Protein AF-A0A820W2A6-F1 (afdb_monomer_lite)

Radius of gyration: 27.35 Å; chains: 1; bounding box: 62×61×74 Å

Foldseek 3Di:
DDDDDDDDDPVVVVVVVLVVLLVVVCVDPLVVVVVVCVVVVPDDPPVVSVVVPDDDPPVCVVVVPDPDDPVRVSCSRNPDDDDPCDPPPDDDDDDPPPPDDDDPDPCPDDPLVVLVVQVVVVAADEAEDADDLVPDDPVSSVVVLVSCQVSLQRYQAYEYENVLDFDKDFRAHPVDRVHTRYIHTYFHACDCPPPRFRKGKDFDFQDDDDPTSRHTFKMWMKGFPPVVCVVVVHGDIDTPDIPCGVLVDRGDPSVRVVVD

Secondary st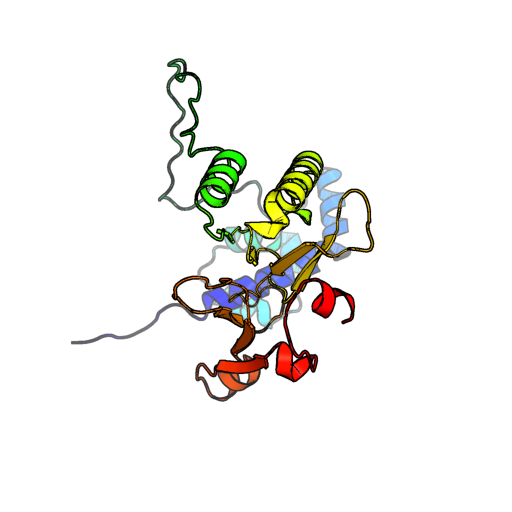ructure (DSSP, 8-state):
-------SSHHHHHHHHHHHHHHHHHHSHHHHHHHHHHHTT----TTHHHHTT---HHHHHHHHHS---HHHHHHHHHT-S------TT----PPPSSPPPP-----PPPHHHHHHHHHHTT--EEEE-SS-GGGS-HHHHHHHHHHHHHTTTTEEEEEE-SS-S-EEEEEE-SS-TTSEEEEEEE---SS-TTT---EEEEEEE--SSTT----EEEEEEEEE-HHHHHHHTS--EEEEEEHHHHHT-S---HHHHHT-

pLDDT: mean 74.43, std 23.19, range [25.22, 98.25]

Sequence (260 aa):
MVDSLISDDNDQHLAATLVAYRHRFQQSKTYKALQWSQKSQIEPPVCELCDMAVPLNVVIEVLTKSRLTNKQLCAITFGCEKQSDFPVFSWNVTFPDKPKPPPRPPQPPALIHWLQYAEDHNEKVHIIGHHPPQDCLVAFSWNFHKIINRYENTIAGQFYGHRHNDEFAVVYDEVDPKRPVSMMYIGPSLTTESFLNPGYRVFSIDGDYSGSSYWVLDHRTVIMNLTASNIYNQTIFVDEYSARGAYQMENLFPADWNDV

Structure (mmCIF, N/CA/C/O backbone):
data_AF-A0A820W2A6-F1
#
_entry.id   AF-A0A820W2A6-F1
#
loop_
_atom_site.group_PDB
_atom_site.id
_atom_site.type_symbol
_atom_site.label_atom_id
_atom_site.label_alt_id
_atom_site.label_comp_id
_atom_site.label_asym_id
_atom_site.label_entity_id
_atom_site.label_seq_id
_atom_site.pdbx_PDB_ins_code
_atom_site.Cartn_x
_atom_site.Cartn_y
_atom_site.Cartn_z
_atom_site.occupancy
_atom_site.B_iso_or_equiv
_atom_site.auth_seq_id
_atom_site.auth_comp_id
_atom_site.auth_asym_id
_atom_site.auth_atom_id
_atom_site.pdbx_PDB_model_num
ATOM 1 N N . MET A 1 1 ? -2.381 3.899 -49.832 1.00 31.47 1 MET A N 1
ATOM 2 C CA . MET A 1 1 ? -0.930 3.757 -50.074 1.00 31.47 1 MET A CA 1
ATOM 3 C C . MET A 1 1 ? -0.262 4.678 -49.071 1.00 31.47 1 MET A C 1
ATOM 5 O O . MET A 1 1 ? -0.259 5.874 -49.302 1.00 31.47 1 MET A O 1
ATOM 9 N N . VAL A 1 2 ? -0.192 4.247 -47.809 1.00 25.22 2 VAL A N 1
ATOM 10 C CA . VAL A 1 2 ? 0.931 3.494 -47.208 1.00 25.22 2 VAL A CA 1
ATOM 11 C C . VAL A 1 2 ? 2.214 4.321 -47.264 1.00 25.22 2 VAL A C 1
ATOM 13 O O . VAL A 1 2 ? 2.797 4.460 -48.333 1.00 25.22 2 VAL A O 1
ATOM 16 N N . ASP A 1 3 ? 2.524 4.900 -46.100 1.00 33.66 3 ASP A N 1
ATOM 17 C CA . ASP A 1 3 ? 3.817 4.976 -45.410 1.00 33.66 3 ASP A CA 1
ATOM 18 C C . ASP A 1 3 ? 5.104 5.035 -46.230 1.00 33.66 3 ASP A C 1
ATOM 20 O O . ASP A 1 3 ? 5.360 4.150 -47.040 1.00 33.66 3 ASP A O 1
ATOM 24 N N . SER A 1 4 ? 6.002 5.954 -45.844 1.00 31.69 4 SER A N 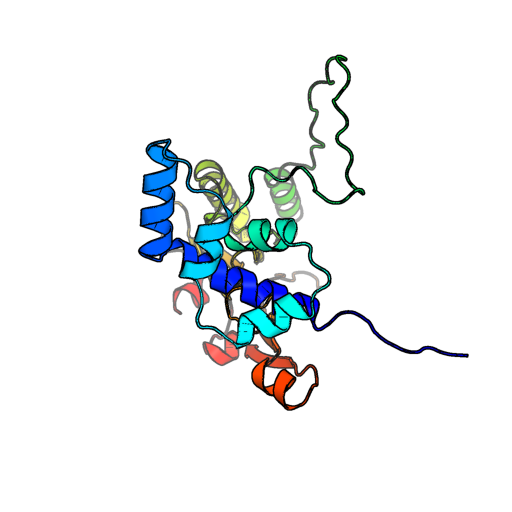1
ATOM 25 C CA . SER A 1 4 ? 7.375 5.562 -45.487 1.00 31.69 4 SER A CA 1
ATOM 26 C C . SER A 1 4 ? 8.214 6.728 -44.927 1.00 31.69 4 SER A C 1
ATOM 28 O O . SER A 1 4 ? 8.523 7.661 -45.665 1.00 31.69 4 SER A O 1
ATOM 30 N N . LEU A 1 5 ? 8.670 6.542 -43.674 1.00 32.41 5 LEU A N 1
ATOM 31 C CA . LEU A 1 5 ? 10.028 6.811 -43.152 1.00 32.41 5 LEU A CA 1
ATOM 32 C C . LEU A 1 5 ? 10.372 8.303 -42.926 1.00 32.41 5 LEU A C 1
ATOM 34 O O . LEU A 1 5 ? 10.503 9.063 -43.875 1.00 32.41 5 LEU A O 1
ATOM 38 N N . ILE A 1 6 ? 10.606 8.815 -41.711 1.00 32.69 6 ILE A N 1
ATOM 39 C CA . ILE A 1 6 ? 11.403 8.307 -40.577 1.00 32.69 6 ILE A CA 1
ATOM 40 C C . ILE A 1 6 ? 10.862 8.983 -39.293 1.00 32.69 6 ILE A C 1
ATOM 42 O O . ILE A 1 6 ? 10.776 10.209 -39.272 1.00 32.69 6 ILE A O 1
ATOM 46 N N . SER A 1 7 ? 10.520 8.231 -38.237 1.00 39.47 7 SER A N 1
ATOM 47 C CA . SER A 1 7 ? 10.116 8.778 -36.926 1.00 39.47 7 SER A CA 1
ATOM 48 C C . SER A 1 7 ? 10.978 8.227 -35.779 1.00 39.47 7 SER A C 1
ATOM 50 O O . SER A 1 7 ? 11.058 7.014 -35.608 1.00 39.47 7 SER A O 1
ATOM 52 N N . ASP A 1 8 ? 11.576 9.145 -35.013 1.00 51.31 8 ASP A N 1
ATOM 53 C CA . ASP A 1 8 ? 11.577 9.204 -33.537 1.00 51.31 8 ASP A CA 1
ATOM 54 C C . ASP A 1 8 ? 12.170 8.081 -32.659 1.00 51.31 8 ASP A C 1
ATOM 56 O O . ASP A 1 8 ? 11.562 7.712 -31.663 1.00 51.31 8 ASP A O 1
ATOM 60 N N . ASP A 1 9 ? 13.412 7.635 -32.899 1.00 43.59 9 ASP A N 1
ATOM 61 C CA . ASP A 1 9 ? 14.158 6.848 -31.877 1.00 43.59 9 ASP A CA 1
ATOM 62 C C . ASP A 1 9 ? 15.604 7.323 -31.611 1.00 43.59 9 ASP A C 1
ATOM 64 O O . ASP A 1 9 ? 16.161 7.133 -30.529 1.00 43.59 9 ASP A O 1
ATOM 68 N N . ASN A 1 10 ? 16.227 8.036 -32.556 1.00 42.56 10 ASN A N 1
ATOM 69 C CA . ASN A 1 10 ? 17.597 8.541 -32.378 1.00 42.56 10 ASN A CA 1
ATOM 70 C C . ASN A 1 10 ? 17.694 9.746 -31.422 1.00 42.56 10 ASN A C 1
ATOM 72 O O . ASN A 1 10 ? 18.749 9.971 -30.825 1.00 42.56 10 ASN A O 1
ATOM 76 N N . ASP A 1 11 ? 16.612 10.505 -31.242 1.00 43.78 11 ASP A N 1
ATOM 77 C CA . ASP A 1 11 ? 16.640 11.765 -30.490 1.00 43.78 11 ASP A CA 1
ATOM 78 C C . ASP A 1 11 ? 16.592 11.561 -28.963 1.00 43.78 11 ASP A C 1
ATOM 80 O O . ASP A 1 11 ? 17.200 12.331 -28.212 1.00 43.78 11 ASP A O 1
ATOM 84 N N . GLN A 1 12 ? 15.960 10.484 -28.479 1.00 42.00 12 GLN A N 1
ATOM 85 C CA . GLN A 1 12 ? 15.876 10.190 -27.040 1.00 42.00 12 GLN A CA 1
ATOM 86 C C . GLN A 1 12 ? 17.203 9.667 -26.465 1.00 42.00 12 GLN A C 1
ATOM 88 O O . GLN A 1 12 ? 17.612 10.068 -25.371 1.00 42.00 12 GLN A O 1
ATOM 93 N N . HIS A 1 13 ? 17.930 8.836 -27.219 1.00 41.72 13 HIS A N 1
ATOM 94 C CA . HIS A 1 13 ? 19.243 8.332 -26.802 1.00 41.72 13 HIS A CA 1
ATOM 95 C C . HIS A 1 13 ? 20.319 9.437 -26.811 1.00 41.72 13 HIS A C 1
ATOM 97 O O . HIS A 1 13 ? 21.201 9.483 -25.943 1.00 41.72 13 HIS A O 1
ATOM 103 N N . LEU A 1 14 ? 20.194 10.395 -27.739 1.00 42.97 14 LEU A N 1
ATOM 104 C CA . LEU A 1 14 ? 20.992 11.622 -27.767 1.00 42.97 14 LEU A CA 1
ATOM 105 C C . LEU A 1 14 ? 20.780 12.471 -26.508 1.00 42.97 14 LEU A C 1
ATOM 107 O O . LEU A 1 14 ? 21.751 12.909 -25.887 1.00 42.97 14 LEU A O 1
ATOM 111 N N . ALA A 1 15 ? 19.522 12.687 -26.116 1.00 42.50 15 ALA A N 1
ATOM 112 C CA . ALA A 1 15 ? 19.176 13.512 -24.963 1.00 42.50 15 ALA A CA 1
ATOM 113 C C . ALA A 1 15 ? 19.744 12.934 -23.656 1.00 42.50 15 ALA A C 1
ATOM 115 O O . ALA A 1 15 ? 20.361 13.660 -22.874 1.00 42.50 15 ALA A O 1
ATOM 116 N N . ALA A 1 16 ? 19.629 11.619 -23.453 1.00 46.59 16 ALA A N 1
ATOM 117 C CA . ALA A 1 16 ? 20.180 10.940 -22.279 1.00 46.59 16 ALA A CA 1
ATOM 118 C C . ALA A 1 16 ? 21.720 11.030 -22.214 1.00 46.59 16 ALA A C 1
ATOM 120 O O . ALA A 1 16 ? 22.300 11.295 -21.156 1.00 46.59 16 ALA A O 1
ATOM 121 N N . THR A 1 17 ? 22.391 10.892 -23.362 1.00 46.03 17 THR A N 1
ATOM 122 C CA . THR A 1 17 ? 23.857 10.989 -23.466 1.00 46.03 17 THR A CA 1
ATOM 123 C C . THR A 1 17 ? 24.354 12.414 -23.182 1.00 46.03 17 THR A C 1
ATOM 125 O O . THR A 1 17 ? 25.347 12.601 -22.472 1.00 46.03 17 THR A O 1
ATOM 128 N N . LEU A 1 18 ? 23.631 13.433 -23.658 1.00 46.59 18 LEU A N 1
ATOM 129 C CA . LEU A 1 18 ? 23.928 14.846 -23.401 1.00 46.59 18 LEU A CA 1
ATOM 130 C C . LEU A 1 18 ? 23.733 15.227 -21.926 1.00 46.59 18 LEU A C 1
ATOM 132 O O . LEU A 1 18 ? 24.554 15.954 -21.364 1.00 46.59 18 LEU A O 1
ATOM 136 N N . VAL A 1 19 ? 22.699 14.695 -21.267 1.00 49.78 19 VAL A N 1
ATOM 137 C CA . VAL A 1 19 ? 22.446 14.915 -19.831 1.00 49.78 19 VAL A CA 1
ATOM 138 C C . VAL A 1 19 ? 23.551 14.291 -18.972 1.00 49.78 19 VAL A C 1
ATOM 140 O O . VAL A 1 19 ? 24.088 14.948 -18.074 1.00 49.78 19 VAL A O 1
ATOM 143 N N . ALA A 1 20 ? 23.968 13.063 -19.286 1.00 48.38 20 ALA A N 1
ATOM 144 C CA . ALA A 1 20 ? 25.054 12.386 -18.578 1.00 48.38 20 ALA A CA 1
ATOM 145 C C . ALA A 1 20 ? 26.423 13.068 -18.786 1.00 48.38 20 ALA A C 1
ATOM 147 O O . ALA A 1 20 ? 27.258 13.091 -17.873 1.00 48.38 20 ALA A O 1
ATOM 148 N N . TYR A 1 21 ? 26.666 13.641 -19.970 1.00 52.19 21 TYR A N 1
ATOM 149 C CA . TYR A 1 21 ? 27.865 14.435 -20.249 1.00 52.19 21 TYR A CA 1
ATOM 150 C C . TYR A 1 21 ? 27.853 15.767 -19.491 1.00 52.19 21 TYR A C 1
ATOM 152 O O . TYR A 1 21 ? 28.841 16.098 -18.835 1.00 52.19 21 TYR A O 1
ATOM 160 N N . ARG A 1 22 ? 26.724 16.491 -19.490 1.00 54.09 22 ARG A N 1
ATOM 161 C CA . ARG A 1 22 ? 26.545 17.746 -18.741 1.00 54.09 22 ARG A CA 1
ATOM 162 C C . ARG A 1 22 ? 26.878 17.569 -17.263 1.00 54.09 22 ARG A C 1
ATOM 164 O O . ARG A 1 22 ? 27.629 18.367 -16.705 1.00 54.09 22 ARG A O 1
ATOM 171 N N . HIS A 1 23 ? 26.377 16.499 -16.651 1.00 51.66 23 HIS A N 1
ATOM 172 C CA . HIS A 1 23 ? 26.628 16.217 -15.242 1.00 51.66 23 HIS A CA 1
ATOM 173 C C . HIS A 1 23 ? 28.121 15.970 -14.957 1.00 51.66 23 HIS A C 1
ATOM 175 O O . HIS A 1 23 ? 28.676 16.513 -14.002 1.00 51.66 23 HIS A O 1
ATOM 181 N N . ARG A 1 24 ? 28.819 15.219 -15.822 1.00 53.31 24 ARG A N 1
ATOM 182 C CA . ARG A 1 24 ? 30.273 15.001 -15.698 1.00 53.31 24 ARG A CA 1
ATOM 183 C C . ARG A 1 24 ? 31.091 16.264 -15.967 1.00 53.31 24 ARG A C 1
ATOM 185 O O . ARG A 1 24 ? 32.068 16.519 -15.263 1.00 53.31 24 ARG A O 1
ATOM 192 N N . PHE A 1 25 ? 30.688 17.079 -16.938 1.00 53.44 25 PHE A N 1
ATOM 193 C CA . PHE A 1 25 ? 31.360 18.334 -17.258 1.00 53.44 25 PHE A CA 1
ATOM 194 C C . PHE A 1 25 ? 31.260 19.335 -16.103 1.00 53.44 25 PHE A C 1
ATOM 196 O O . PHE A 1 25 ? 32.281 19.895 -15.705 1.00 53.44 25 PHE A O 1
ATOM 203 N N . GLN A 1 26 ? 30.085 19.467 -15.478 1.00 57.56 26 GLN A N 1
ATOM 204 C CA . GLN A 1 26 ? 29.860 20.321 -14.303 1.00 57.56 26 GLN A CA 1
ATOM 205 C C . GLN A 1 26 ? 30.716 19.942 -13.082 1.00 57.56 26 GLN A C 1
ATOM 207 O O . GLN A 1 26 ? 30.988 20.773 -12.216 1.00 57.56 26 GLN A O 1
ATOM 212 N N . GLN A 1 27 ? 31.182 18.695 -13.015 1.00 58.31 27 GLN A N 1
ATOM 213 C CA . GLN A 1 27 ? 32.065 18.220 -11.949 1.00 58.31 27 GLN A CA 1
ATOM 214 C C . GLN A 1 27 ? 33.561 18.363 -12.285 1.00 58.31 27 GLN A C 1
ATOM 216 O O . GLN A 1 27 ? 34.410 18.192 -11.404 1.00 58.31 27 GLN A O 1
ATOM 221 N N . SER A 1 28 ? 33.905 18.711 -13.528 1.00 52.88 28 SER A N 1
ATOM 222 C CA . SER A 1 28 ? 35.290 18.829 -13.989 1.00 52.88 28 SER A CA 1
ATOM 223 C C . SER A 1 28 ? 36.013 20.051 -13.405 1.00 52.88 28 SER A C 1
ATOM 225 O O . SER A 1 28 ? 35.415 21.079 -13.071 1.00 52.88 28 SER A O 1
ATOM 227 N N . LYS A 1 29 ? 37.347 19.967 -13.322 1.00 47.25 29 LYS A N 1
ATOM 228 C CA . LYS A 1 29 ? 38.201 21.108 -12.941 1.00 47.25 29 LYS A CA 1
ATOM 229 C C . LYS A 1 29 ? 38.062 22.275 -13.930 1.00 47.25 29 LYS A C 1
ATOM 231 O O . LYS A 1 29 ? 38.131 23.427 -13.515 1.00 47.25 29 LYS A O 1
ATOM 236 N N . THR A 1 30 ? 37.786 21.971 -15.197 1.00 50.25 30 THR A N 1
ATOM 237 C CA . THR A 1 30 ? 37.562 22.940 -16.277 1.00 50.25 30 THR A CA 1
ATOM 238 C C . THR A 1 30 ? 36.302 23.772 -16.040 1.00 50.25 30 THR A C 1
ATOM 240 O O . THR A 1 30 ? 36.356 24.994 -16.129 1.00 50.25 30 THR A O 1
ATOM 243 N N . TYR A 1 31 ? 35.192 23.150 -15.629 1.00 58.81 31 TYR A N 1
ATOM 244 C CA . TYR A 1 31 ? 33.955 23.872 -15.302 1.00 58.81 31 TYR A CA 1
ATOM 245 C C . TYR A 1 31 ? 34.101 24.768 -14.064 1.00 58.81 31 TYR A C 1
ATOM 247 O O . TYR A 1 31 ? 33.590 25.887 -14.028 1.00 58.81 31 TYR A O 1
ATOM 255 N N . LYS A 1 32 ? 34.869 24.321 -13.064 1.00 57.34 32 LYS A N 1
ATOM 256 C CA . LYS A 1 32 ? 35.172 25.126 -11.869 1.00 57.34 32 LYS A CA 1
ATOM 257 C C . LYS A 1 32 ? 36.058 26.338 -12.188 1.00 57.34 32 LYS A C 1
ATOM 259 O O . LYS A 1 32 ? 35.828 27.409 -11.633 1.00 57.34 32 LYS A O 1
ATOM 264 N N . ALA A 1 33 ? 37.021 26.198 -13.102 1.00 50.41 33 ALA A N 1
ATOM 265 C CA . ALA A 1 33 ? 37.836 27.315 -13.592 1.00 50.41 33 ALA A CA 1
ATOM 266 C C . ALA A 1 33 ? 37.004 28.331 -14.407 1.00 50.41 33 ALA A C 1
ATOM 268 O O . ALA A 1 33 ? 37.181 29.539 -14.264 1.00 50.41 33 ALA A O 1
ATOM 269 N N . LEU A 1 34 ? 36.035 27.842 -15.186 1.00 53.03 34 LEU A N 1
ATOM 270 C CA . LEU A 1 34 ? 35.064 28.641 -15.941 1.00 53.03 34 LEU A CA 1
ATOM 271 C C . LEU A 1 34 ? 34.134 29.469 -15.038 1.00 53.03 34 LEU A C 1
ATOM 273 O O . LEU A 1 34 ? 33.985 30.672 -15.249 1.00 53.03 34 LEU A O 1
ATOM 277 N N . GLN A 1 35 ? 33.565 28.856 -13.993 1.00 58.06 35 GLN A N 1
ATOM 278 C CA . GLN A 1 35 ? 32.759 29.585 -13.005 1.00 58.06 35 GLN A CA 1
ATOM 279 C C . GLN A 1 35 ? 33.575 30.644 -12.256 1.00 58.06 35 GLN A C 1
ATOM 281 O O . GLN A 1 35 ? 33.050 31.710 -11.937 1.00 58.06 35 GLN A O 1
ATOM 286 N N . TRP A 1 36 ? 34.853 30.370 -11.981 1.00 51.56 36 TRP A N 1
ATOM 287 C CA . TRP A 1 36 ? 35.751 31.340 -11.358 1.00 51.56 36 TRP A CA 1
ATOM 288 C C . TRP A 1 36 ? 36.004 32.551 -12.276 1.00 51.56 36 TRP A C 1
ATOM 290 O O . TRP A 1 36 ? 35.844 33.682 -11.824 1.00 51.56 36 TRP A O 1
ATOM 300 N N . SER A 1 37 ? 36.268 32.336 -13.572 1.00 46.34 37 SER A N 1
ATOM 301 C CA . SER A 1 37 ? 36.466 33.416 -14.559 1.00 46.34 37 SER A CA 1
ATOM 302 C C . SER A 1 37 ? 35.226 34.303 -14.738 1.00 46.34 37 SER A C 1
ATOM 304 O O . SER A 1 37 ? 35.345 35.528 -14.731 1.00 46.34 37 SER A O 1
ATOM 306 N N . GLN A 1 38 ? 34.027 33.708 -14.826 1.00 52.41 38 GLN A N 1
ATOM 307 C CA . GLN A 1 38 ? 32.760 34.453 -14.913 1.00 52.41 38 GLN A CA 1
ATOM 308 C C . GLN A 1 38 ? 32.502 35.316 -13.672 1.00 52.41 38 GLN A C 1
ATOM 310 O O . GLN A 1 38 ? 32.020 36.442 -13.777 1.00 52.41 38 GLN A O 1
ATOM 315 N N . LYS A 1 39 ? 32.846 34.809 -12.482 1.00 53.50 39 LYS A N 1
ATOM 316 C CA . LYS A 1 39 ? 32.655 35.529 -11.216 1.00 53.50 39 LYS A CA 1
ATOM 317 C C . LYS A 1 39 ? 33.639 36.692 -11.042 1.00 53.50 39 LYS A C 1
ATOM 319 O O . LYS A 1 39 ? 33.344 37.625 -10.300 1.00 53.50 39 LYS A O 1
ATOM 324 N N . SER A 1 40 ? 34.767 36.653 -11.750 1.00 46.22 40 SER A N 1
ATOM 325 C CA . SER A 1 40 ? 35.784 37.708 -11.787 1.00 46.22 40 SER A CA 1
ATOM 326 C C . SER A 1 40 ? 35.551 38.770 -12.874 1.00 46.22 40 SER A C 1
ATOM 328 O O . SER A 1 40 ? 36.398 39.644 -13.024 1.00 46.22 40 SER A O 1
ATOM 330 N N . GLN A 1 41 ? 34.428 38.723 -13.612 1.00 48.84 41 GLN A N 1
ATOM 331 C CA . GLN A 1 41 ? 34.078 39.650 -14.713 1.00 48.84 41 GLN A CA 1
ATOM 332 C C . GLN A 1 41 ? 35.125 39.750 -15.838 1.00 48.84 41 GLN A C 1
ATOM 334 O O . GLN A 1 41 ? 35.122 40.694 -16.624 1.00 48.84 41 GLN A O 1
ATOM 339 N N . ILE A 1 42 ? 36.015 38.764 -15.946 1.00 51.84 42 ILE A N 1
ATOM 340 C CA . ILE A 1 42 ? 36.929 38.645 -17.078 1.00 51.84 42 ILE A CA 1
ATOM 341 C C . ILE A 1 42 ? 36.175 37.816 -18.113 1.00 51.84 42 ILE A C 1
ATOM 343 O O . ILE A 1 42 ? 36.120 36.594 -17.987 1.00 51.84 42 ILE A O 1
ATOM 347 N N . GLU A 1 43 ? 35.518 38.477 -19.068 1.00 44.38 43 GLU A N 1
ATOM 348 C CA . GLU A 1 43 ? 34.826 37.818 -20.180 1.00 44.38 43 GLU A CA 1
ATOM 349 C C . GLU A 1 43 ? 35.855 37.241 -21.162 1.00 44.38 43 GLU A C 1
ATOM 351 O O . GLU A 1 43 ? 36.538 38.014 -21.840 1.00 44.38 43 GLU A O 1
ATOM 356 N N . PRO A 1 44 ? 35.983 35.910 -21.308 1.00 44.19 44 PRO A N 1
ATOM 357 C CA . PRO A 1 44 ? 36.690 35.358 -22.446 1.00 44.19 44 PRO A CA 1
ATOM 358 C C . PRO A 1 44 ? 35.717 35.328 -23.635 1.00 44.19 44 PRO A C 1
ATOM 360 O O . PRO A 1 44 ? 34.547 34.961 -23.464 1.00 44.19 44 PRO A O 1
ATOM 363 N N . PRO A 1 45 ? 36.156 35.673 -24.855 1.00 45.56 45 PRO A N 1
ATOM 364 C CA . PRO A 1 45 ? 35.323 35.512 -26.034 1.00 45.56 45 PRO A CA 1
ATOM 365 C C . PRO A 1 45 ? 34.929 34.036 -26.189 1.00 45.56 45 PRO A C 1
ATOM 367 O O . PRO A 1 45 ? 35.769 33.140 -26.227 1.00 45.56 45 PRO A O 1
ATOM 370 N N . VAL A 1 46 ? 33.617 33.809 -26.293 1.00 42.50 46 VAL A N 1
ATOM 371 C CA . VAL A 1 46 ? 32.915 32.509 -26.323 1.00 42.50 46 VAL A CA 1
ATOM 372 C C . VAL A 1 46 ? 33.548 31.472 -27.269 1.00 42.50 46 VAL A C 1
ATOM 374 O O . VAL A 1 46 ? 33.404 30.274 -27.043 1.00 42.50 46 VAL A O 1
ATOM 377 N N . CYS A 1 47 ? 34.272 31.908 -28.303 1.00 37.69 47 CYS A N 1
ATOM 378 C CA . CYS A 1 47 ? 34.889 31.035 -29.299 1.00 37.69 47 CYS A CA 1
ATOM 379 C C . CYS A 1 47 ? 36.103 30.236 -28.786 1.00 37.69 47 CYS A C 1
ATOM 381 O O . CYS A 1 47 ? 36.258 29.090 -29.189 1.00 37.69 47 CYS A O 1
ATOM 383 N N . GLU A 1 48 ? 36.926 30.766 -27.872 1.00 39.41 48 GLU A N 1
ATOM 384 C CA . GLU A 1 48 ? 38.138 30.054 -27.401 1.00 39.41 48 GLU A CA 1
ATOM 385 C C . GLU A 1 48 ? 37.818 28.905 -26.425 1.00 39.41 48 GLU A C 1
ATOM 387 O O . GLU A 1 48 ? 38.614 27.989 -26.215 1.00 39.41 48 GLU A O 1
ATOM 392 N N . LEU A 1 49 ? 36.616 28.916 -25.844 1.00 41.12 49 LEU A N 1
ATOM 393 C CA . LEU A 1 49 ? 36.145 27.897 -24.903 1.00 41.12 49 LEU A CA 1
ATOM 394 C C . LEU A 1 49 ? 35.741 26.583 -25.584 1.00 41.12 49 LEU A C 1
ATOM 396 O O . LEU A 1 49 ? 35.779 25.530 -24.943 1.00 41.12 49 LEU A O 1
ATOM 400 N N . CYS A 1 50 ? 35.382 26.628 -26.869 1.00 39.50 50 CYS A N 1
ATOM 401 C CA . CYS A 1 50 ? 35.058 25.437 -27.652 1.00 39.50 50 CYS A CA 1
ATOM 402 C C . CYS A 1 50 ? 36.311 24.631 -28.034 1.00 39.50 50 CYS A C 1
ATOM 404 O O . CYS A 1 50 ? 36.247 23.402 -28.062 1.00 39.50 50 CYS A O 1
ATOM 406 N N . ASP A 1 51 ? 37.449 25.297 -28.248 1.00 37.38 51 ASP A N 1
ATOM 407 C CA . ASP A 1 51 ? 38.690 24.651 -28.698 1.00 37.38 51 ASP A CA 1
ATOM 408 C C . ASP A 1 51 ? 39.414 23.885 -27.577 1.00 37.38 51 ASP A C 1
ATOM 410 O O . ASP A 1 51 ? 40.100 22.897 -27.832 1.00 37.38 51 ASP A O 1
ATOM 414 N N . MET A 1 52 ? 39.223 24.276 -26.312 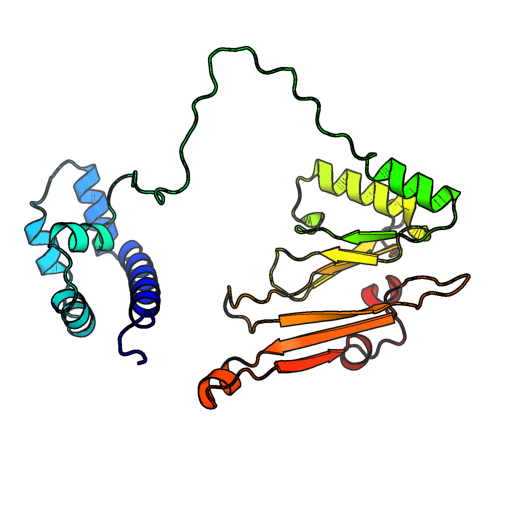1.00 40.34 52 MET A N 1
ATOM 415 C CA . MET A 1 52 ? 39.874 23.620 -25.166 1.00 40.34 52 MET A CA 1
ATOM 416 C C . MET A 1 52 ? 39.172 22.340 -24.679 1.00 40.34 52 MET A C 1
ATOM 418 O O . MET A 1 52 ? 39.710 21.636 -23.823 1.00 40.34 52 MET A O 1
ATOM 422 N N . ALA A 1 53 ? 37.966 22.034 -25.172 1.00 44.53 53 ALA A N 1
ATOM 423 C CA . ALA A 1 53 ? 37.093 21.016 -24.581 1.00 44.53 53 ALA A CA 1
ATOM 424 C C . ALA A 1 53 ? 37.073 19.657 -25.307 1.00 44.53 53 ALA A C 1
ATOM 426 O O . ALA A 1 53 ? 36.313 18.778 -24.895 1.00 44.53 53 ALA A O 1
ATOM 427 N N . VAL A 1 54 ? 37.875 19.441 -26.358 1.00 38.09 54 VAL A N 1
ATOM 428 C CA . VAL A 1 54 ? 37.721 18.235 -27.189 1.00 38.09 54 VAL A CA 1
ATOM 429 C C . VAL A 1 54 ? 39.043 17.497 -27.413 1.00 38.09 54 VAL A C 1
ATOM 431 O O . VAL A 1 54 ? 39.969 18.013 -28.030 1.00 38.09 54 VAL A O 1
ATOM 434 N N . PRO A 1 55 ? 39.102 16.232 -26.964 1.00 45.59 55 PRO A N 1
ATOM 435 C CA . PRO A 1 55 ? 39.154 15.164 -27.952 1.00 45.59 55 PRO A CA 1
ATOM 436 C C . PRO A 1 55 ? 38.078 14.117 -27.648 1.00 45.59 55 PRO A C 1
ATOM 438 O O . PRO A 1 55 ? 38.268 13.228 -26.827 1.00 45.59 55 PRO A O 1
ATOM 441 N N . LEU A 1 56 ? 36.935 14.211 -28.324 1.00 43.03 56 LEU A N 1
ATOM 442 C CA . LEU A 1 56 ? 35.953 13.134 -28.433 1.00 43.03 56 LEU A CA 1
ATOM 443 C C . LEU A 1 56 ? 35.269 13.245 -29.798 1.00 43.03 56 LEU A C 1
ATOM 445 O O . LEU A 1 56 ? 34.187 13.803 -29.971 1.00 43.03 56 LEU A O 1
ATOM 449 N N . ASN A 1 57 ? 35.970 12.675 -30.769 1.00 41.97 57 ASN A N 1
ATOM 450 C CA . ASN A 1 57 ? 35.514 12.251 -32.091 1.00 41.97 57 ASN A CA 1
ATOM 451 C C . ASN A 1 57 ? 34.064 11.717 -32.148 1.00 41.97 57 ASN A C 1
ATOM 453 O O . ASN A 1 57 ? 33.396 11.925 -33.153 1.00 41.97 57 ASN A O 1
ATOM 457 N N . VAL A 1 58 ? 33.548 11.099 -31.081 1.00 43.09 58 VAL A N 1
ATOM 458 C CA . VAL A 1 58 ? 32.183 10.537 -31.041 1.00 43.09 58 VAL A CA 1
ATOM 459 C C . VAL A 1 58 ? 31.090 11.608 -30.888 1.00 43.09 58 VAL A C 1
ATOM 461 O O . VAL A 1 58 ? 30.014 11.486 -31.466 1.00 43.09 58 VAL A O 1
ATOM 464 N N . VAL A 1 59 ? 31.357 12.690 -30.147 1.00 48.16 59 VAL A N 1
ATOM 465 C CA . VAL A 1 59 ? 30.370 13.760 -29.890 1.00 48.16 59 VAL A CA 1
ATOM 466 C C . VAL A 1 59 ? 30.304 14.737 -31.069 1.00 48.16 59 VAL A C 1
ATOM 468 O O . VAL A 1 59 ? 29.226 15.207 -31.430 1.00 48.16 59 VAL A O 1
ATOM 471 N N . ILE A 1 60 ? 31.440 14.983 -31.731 1.00 47.44 60 ILE A N 1
ATOM 472 C CA . ILE A 1 60 ? 31.502 15.847 -32.918 1.00 47.44 60 ILE A CA 1
ATOM 473 C C . ILE A 1 60 ? 30.719 15.248 -34.088 1.00 47.44 60 ILE A C 1
ATOM 475 O O . ILE A 1 60 ? 30.040 15.992 -34.786 1.00 47.44 60 ILE A O 1
ATOM 479 N N . GLU A 1 61 ? 30.759 13.934 -34.316 1.00 46.91 61 GLU A N 1
ATOM 480 C CA . GLU A 1 61 ? 30.075 13.337 -35.473 1.00 46.91 61 GLU A CA 1
ATOM 481 C C . GLU A 1 61 ? 28.542 13.450 -35.377 1.00 46.91 61 GLU A C 1
ATOM 483 O O . GLU A 1 61 ? 27.860 13.729 -36.364 1.00 46.91 61 GLU A O 1
ATOM 488 N N . VAL A 1 62 ? 28.002 13.315 -34.164 1.00 48.28 62 VAL A N 1
ATOM 489 C CA . VAL A 1 62 ? 26.572 13.486 -33.879 1.00 48.28 62 VAL A CA 1
ATOM 490 C C . VAL A 1 62 ? 26.159 14.955 -33.987 1.00 48.28 62 VAL A C 1
ATOM 492 O O . VAL A 1 62 ? 25.138 15.279 -34.591 1.00 48.28 62 VAL A O 1
ATOM 495 N N . LEU A 1 63 ? 26.981 15.867 -33.465 1.00 46.72 63 LEU A N 1
ATOM 496 C CA . LEU A 1 63 ? 26.684 17.296 -33.490 1.00 46.72 63 LEU A CA 1
ATOM 497 C C . LEU A 1 63 ? 26.851 17.914 -34.887 1.00 46.72 63 LEU A C 1
ATOM 499 O O . LEU A 1 63 ? 26.061 18.777 -35.258 1.00 46.72 63 LEU A O 1
ATOM 503 N N . THR A 1 64 ? 27.802 17.436 -35.694 1.00 45.66 64 THR A N 1
ATOM 504 C CA . THR A 1 64 ? 28.008 17.885 -37.088 1.00 45.66 64 THR A CA 1
ATOM 505 C C . THR A 1 64 ? 26.943 17.370 -38.056 1.00 45.66 64 THR A C 1
ATOM 507 O O . THR A 1 64 ? 26.707 18.001 -39.084 1.00 45.66 64 THR A O 1
ATOM 510 N N . LYS A 1 65 ? 26.268 16.258 -37.732 1.00 50.44 65 LYS A N 1
ATOM 511 C CA . LYS A 1 65 ? 25.100 15.760 -38.482 1.00 50.44 65 LYS A CA 1
ATOM 512 C C . LYS A 1 65 ? 23.769 16.329 -37.984 1.00 50.44 65 LYS A C 1
ATOM 514 O O . LYS A 1 65 ? 22.762 16.217 -38.682 1.00 50.44 65 LYS A O 1
ATOM 519 N N . SER A 1 66 ? 23.754 16.976 -36.820 1.00 52.06 66 SER A N 1
ATOM 520 C CA . SER A 1 66 ? 22.592 17.711 -36.322 1.00 52.06 66 SER A CA 1
ATOM 521 C C . SER A 1 66 ? 22.481 19.080 -37.012 1.00 52.06 66 SER A C 1
ATOM 523 O O . SER A 1 66 ? 23.476 19.779 -37.190 1.00 52.06 66 SER A O 1
ATOM 525 N N . ARG A 1 67 ? 21.271 19.513 -37.398 1.00 51.44 67 ARG A N 1
ATOM 526 C CA . ARG A 1 67 ? 21.027 20.856 -37.979 1.00 51.44 67 ARG A CA 1
ATOM 527 C C . ARG A 1 67 ? 21.028 21.969 -36.917 1.00 51.44 67 ARG A C 1
ATOM 529 O O . ARG A 1 67 ? 20.264 22.927 -37.020 1.00 51.44 67 ARG A O 1
ATOM 536 N N . LEU A 1 68 ? 21.830 21.826 -35.867 1.00 49.62 68 LEU A N 1
ATOM 537 C CA . LEU A 1 68 ? 21.887 22.790 -34.777 1.00 49.62 68 LEU A CA 1
ATOM 538 C C . LEU A 1 68 ? 22.840 23.925 -35.140 1.00 49.62 68 LEU A C 1
ATOM 540 O O . LEU A 1 68 ? 23.967 23.715 -35.581 1.00 49.62 68 LEU A O 1
ATOM 544 N N . THR A 1 69 ? 22.381 25.155 -34.947 1.00 49.94 69 THR A N 1
ATOM 545 C CA . THR A 1 69 ? 23.226 26.338 -35.110 1.00 49.94 69 THR A CA 1
ATOM 546 C C . THR A 1 69 ? 24.273 26.393 -33.998 1.00 49.94 69 THR A C 1
ATOM 548 O O . THR A 1 69 ? 24.035 25.931 -32.880 1.00 49.94 69 THR A O 1
ATOM 551 N N . ASN A 1 70 ? 25.412 27.039 -34.260 1.00 46.12 70 ASN A N 1
ATOM 552 C CA . ASN A 1 70 ? 26.504 27.177 -33.285 1.00 46.12 70 ASN A CA 1
ATOM 553 C C . ASN A 1 70 ? 26.035 27.741 -31.924 1.00 46.12 70 ASN A C 1
ATOM 555 O O . ASN A 1 70 ? 26.579 27.387 -30.882 1.00 46.12 70 ASN A O 1
ATOM 559 N N . LYS A 1 71 ? 24.974 28.563 -31.909 1.00 46.50 71 LYS A N 1
ATOM 560 C CA . LYS A 1 71 ? 24.359 29.084 -30.675 1.00 46.50 71 LYS A CA 1
ATOM 561 C C . LYS A 1 71 ? 23.630 28.009 -29.862 1.00 46.50 71 LYS A C 1
ATOM 563 O O . LYS A 1 71 ? 23.742 27.994 -28.641 1.00 46.50 71 LYS A O 1
ATOM 568 N N . GLN A 1 72 ? 22.908 27.108 -30.524 1.00 47.25 72 GLN A N 1
ATOM 569 C CA . GLN A 1 72 ? 22.171 26.016 -29.872 1.00 47.25 72 GLN A CA 1
ATOM 570 C C . GLN A 1 72 ? 23.129 24.966 -29.296 1.00 47.25 72 GLN A C 1
ATOM 572 O O . GLN A 1 72 ? 22.920 24.454 -28.200 1.00 47.25 72 GLN A O 1
ATOM 577 N N . LEU A 1 73 ? 24.229 24.723 -30.003 1.00 53.38 73 LEU A N 1
ATOM 578 C CA . LEU A 1 73 ? 25.328 23.866 -29.572 1.00 53.38 73 LEU A CA 1
ATOM 579 C C . LEU A 1 73 ? 26.007 24.371 -28.285 1.00 53.38 73 LEU A C 1
ATOM 581 O O . LEU A 1 73 ? 26.195 23.610 -27.331 1.00 53.38 73 LEU A O 1
ATOM 585 N N . CYS A 1 74 ? 26.301 25.673 -28.213 1.00 49.75 74 CYS A N 1
ATOM 586 C CA . CYS A 1 74 ? 26.836 26.296 -26.999 1.00 49.75 74 CYS A CA 1
ATOM 587 C C . CYS A 1 74 ? 25.850 26.248 -25.821 1.00 49.75 74 CYS A C 1
ATOM 589 O O . CYS A 1 74 ? 26.265 25.991 -24.689 1.00 49.75 74 CYS A O 1
ATOM 591 N N . ALA A 1 75 ? 24.554 26.446 -26.081 1.00 51.03 75 ALA A N 1
ATOM 592 C CA . ALA A 1 75 ? 23.516 26.463 -25.051 1.00 51.03 75 ALA A CA 1
ATOM 593 C C . ALA A 1 75 ? 23.379 25.131 -24.300 1.00 51.03 75 ALA A C 1
ATOM 595 O O . ALA A 1 75 ? 23.241 25.110 -23.074 1.00 51.03 75 ALA A O 1
ATOM 596 N N . ILE A 1 76 ? 23.462 24.020 -25.034 1.00 51.75 76 ILE A N 1
ATOM 597 C CA . ILE A 1 76 ? 23.377 22.663 -24.479 1.00 51.75 76 ILE A CA 1
ATOM 598 C C . ILE A 1 76 ? 24.616 22.336 -23.632 1.00 51.75 76 ILE A C 1
ATOM 600 O O . ILE A 1 76 ? 24.508 21.684 -22.594 1.00 51.75 76 ILE A O 1
ATOM 604 N N . THR A 1 77 ? 25.787 22.815 -24.054 1.00 48.59 77 THR A N 1
ATOM 605 C CA . THR A 1 77 ? 27.074 22.384 -23.490 1.00 48.59 77 THR A CA 1
ATOM 606 C C . THR A 1 77 ? 27.478 23.180 -22.246 1.00 48.59 77 THR A C 1
ATOM 608 O O . THR A 1 77 ? 27.981 22.605 -21.282 1.00 48.59 77 THR A O 1
ATOM 611 N N . PHE A 1 78 ? 27.221 24.490 -22.222 1.00 50.38 78 PHE A N 1
ATOM 612 C CA . PHE A 1 78 ? 27.699 25.378 -21.150 1.00 50.38 78 PHE A CA 1
ATOM 613 C C . PHE A 1 78 ? 26.588 25.908 -20.232 1.00 50.38 78 PHE A C 1
ATOM 615 O O . PHE A 1 78 ? 26.883 26.505 -19.198 1.00 50.38 78 PHE A O 1
ATOM 622 N N . GLY A 1 79 ? 25.326 25.597 -20.549 1.00 43.84 79 GLY A N 1
ATOM 623 C CA . GLY A 1 79 ? 24.148 26.037 -19.809 1.00 43.84 79 GLY A CA 1
ATOM 624 C C . GLY A 1 79 ? 23.774 27.479 -20.141 1.00 43.84 79 GLY A C 1
ATOM 625 O O . GLY A 1 79 ? 24.502 28.412 -19.815 1.00 43.84 79 GLY A O 1
ATOM 626 N N . CYS A 1 80 ? 22.611 27.663 -20.763 1.00 41.34 80 CYS A N 1
ATOM 627 C CA . CYS A 1 80 ? 22.014 28.982 -20.954 1.00 41.34 80 CYS A CA 1
ATOM 628 C C . CYS A 1 80 ? 21.150 29.408 -19.759 1.00 41.34 80 CYS A C 1
ATOM 630 O O . CYS A 1 80 ? 20.617 28.572 -19.025 1.00 41.34 80 CYS A O 1
ATOM 632 N N . GLU A 1 81 ? 21.032 30.731 -19.594 1.00 48.47 81 GLU A N 1
ATOM 633 C CA . GLU A 1 81 ? 20.084 31.424 -18.714 1.00 48.47 81 GLU A CA 1
ATOM 634 C C . GLU A 1 81 ? 18.650 30.877 -18.811 1.00 48.47 81 GLU A C 1
ATOM 636 O O . GLU A 1 81 ? 18.291 30.190 -19.767 1.00 48.47 81 GLU A O 1
ATOM 641 N N . LYS A 1 82 ? 17.833 31.204 -17.794 1.00 37.06 82 LYS A N 1
ATOM 642 C CA . LYS A 1 82 ? 16.433 30.772 -17.637 1.00 37.06 82 LYS A CA 1
ATOM 643 C C . LYS A 1 82 ? 15.689 30.717 -18.977 1.00 37.06 82 LYS A C 1
ATOM 645 O O . LYS A 1 82 ? 15.466 31.737 -19.619 1.00 37.06 82 LYS A O 1
ATOM 650 N N . GLN A 1 83 ? 15.270 29.510 -19.339 1.00 38.97 83 GLN A N 1
ATOM 651 C CA . GLN A 1 83 ? 14.574 29.217 -20.583 1.00 38.97 83 GLN A CA 1
ATOM 652 C C . GLN A 1 83 ? 13.094 29.617 -20.458 1.00 38.97 83 GLN A C 1
ATOM 654 O O . GLN A 1 83 ? 12.392 29.133 -19.571 1.00 38.97 83 GLN A O 1
ATOM 659 N N . SER A 1 84 ? 12.629 30.513 -21.331 1.00 39.91 84 SER A N 1
ATOM 660 C CA . SER A 1 84 ? 11.230 30.965 -21.440 1.00 39.91 84 SER A CA 1
ATOM 661 C C . SER A 1 84 ? 10.328 30.003 -22.217 1.00 39.91 84 SER A C 1
ATOM 663 O O . SER A 1 84 ? 9.145 30.279 -22.398 1.00 39.91 84 SER A O 1
ATOM 665 N N . ASP A 1 85 ? 10.866 28.872 -22.662 1.00 40.88 85 ASP A N 1
ATOM 666 C CA . ASP A 1 85 ? 10.246 28.058 -23.701 1.00 40.88 85 ASP A CA 1
ATOM 667 C C . ASP A 1 85 ? 9.762 26.726 -23.104 1.00 40.88 85 ASP A C 1
ATOM 669 O O . ASP A 1 85 ? 10.314 25.658 -23.358 1.00 40.88 85 ASP A O 1
ATOM 673 N N . PHE A 1 86 ? 8.729 26.802 -22.258 1.00 41.50 86 PHE A N 1
ATOM 674 C CA . PHE A 1 86 ? 7.850 25.662 -21.958 1.00 41.50 86 PHE A CA 1
ATOM 675 C C . PHE A 1 86 ? 6.839 25.495 -23.117 1.00 41.50 86 PHE A C 1
ATOM 677 O O . PHE A 1 86 ? 6.455 26.491 -23.731 1.00 41.50 86 PHE A O 1
ATOM 684 N N . PRO A 1 87 ? 6.397 24.268 -23.456 1.00 41.69 87 PRO A N 1
ATOM 685 C CA . PRO A 1 87 ? 5.633 24.002 -24.676 1.00 41.69 87 PRO A CA 1
ATOM 686 C C . PRO A 1 87 ? 4.305 24.779 -24.757 1.00 41.69 87 PRO A C 1
ATOM 688 O O . PRO A 1 87 ? 3.553 24.887 -23.787 1.00 41.69 87 PRO A O 1
ATOM 691 N N . VAL A 1 88 ? 4.010 25.252 -25.974 1.00 49.69 88 VAL A N 1
ATOM 692 C CA . VAL A 1 88 ? 2.956 26.193 -26.431 1.00 49.69 88 VAL A CA 1
ATOM 693 C C . VAL A 1 88 ? 1.502 25.694 -26.238 1.00 49.69 88 VAL A C 1
ATOM 695 O O . VAL A 1 88 ? 0.576 26.186 -26.870 1.00 49.69 88 VAL A O 1
ATOM 698 N N . PHE A 1 89 ? 1.251 24.739 -25.341 1.00 46.41 89 PHE A N 1
ATOM 699 C CA . PHE A 1 89 ? -0.103 24.271 -24.995 1.00 46.41 89 PHE A CA 1
ATOM 700 C C . PHE A 1 89 ? -0.557 24.677 -23.589 1.00 46.41 89 PHE A C 1
ATOM 702 O O . PHE A 1 89 ? -1.697 24.419 -23.212 1.00 46.41 89 PHE A O 1
ATOM 709 N N . SER A 1 90 ? 0.306 25.346 -22.821 1.00 46.78 90 SER A N 1
ATOM 710 C CA . SER A 1 90 ? -0.041 25.909 -21.515 1.00 46.78 90 SER A CA 1
ATOM 711 C C . SER A 1 90 ? 0.140 27.421 -21.560 1.00 46.78 90 SER A C 1
ATOM 713 O O . SER A 1 90 ? 1.245 27.916 -21.757 1.00 46.78 90 SER A O 1
ATOM 715 N N . TRP A 1 91 ? -0.951 28.161 -21.398 1.00 43.06 91 TRP A N 1
ATOM 716 C CA . TRP A 1 91 ? -0.951 29.619 -21.344 1.00 43.06 91 TRP A CA 1
ATOM 717 C C . TRP A 1 91 ? -1.161 30.057 -19.895 1.00 43.06 91 TRP A C 1
ATOM 719 O O . TRP A 1 91 ? -2.050 29.561 -19.203 1.00 43.06 91 TRP A O 1
ATOM 729 N N . ASN A 1 92 ? -0.338 30.994 -19.427 1.00 42.75 92 ASN A N 1
ATOM 730 C CA . ASN A 1 92 ? -0.553 31.623 -18.131 1.00 42.75 92 ASN A CA 1
ATOM 731 C C . ASN A 1 92 ? -1.678 32.652 -18.253 1.00 42.75 92 ASN A C 1
ATOM 733 O O . ASN A 1 92 ? -1.535 33.663 -18.940 1.00 42.75 92 ASN A O 1
ATOM 737 N N . VAL A 1 93 ? -2.781 32.416 -17.543 1.00 52.00 93 VAL A N 1
ATOM 738 C CA . VAL A 1 93 ? -3.803 33.437 -17.299 1.00 52.00 93 VAL A CA 1
ATOM 739 C C . VAL A 1 93 ? -3.427 34.146 -16.013 1.00 52.00 93 VAL A C 1
ATOM 741 O O . VAL A 1 93 ? -3.533 33.570 -14.928 1.00 52.00 93 VAL A O 1
ATOM 744 N N . THR A 1 94 ? -3.003 35.403 -16.098 1.00 62.19 94 THR A N 1
ATOM 745 C CA . THR A 1 94 ? -2.984 36.243 -14.900 1.00 62.19 94 THR A CA 1
ATOM 746 C C . THR A 1 94 ? -4.431 36.400 -14.450 1.00 62.19 94 THR A C 1
ATOM 748 O O . THR A 1 94 ? -5.274 36.867 -15.219 1.00 62.19 94 THR A O 1
ATOM 751 N N . PHE A 1 95 ? -4.747 35.952 -13.233 1.00 57.31 95 PHE A N 1
ATOM 752 C CA . PHE A 1 95 ? -6.085 36.142 -12.680 1.00 57.31 95 PHE A CA 1
ATOM 753 C C . PHE A 1 95 ? -6.436 37.637 -12.732 1.00 57.31 95 PHE A C 1
ATOM 755 O O . PHE A 1 95 ? -5.589 38.452 -12.369 1.00 57.31 95 PHE A O 1
ATOM 762 N N . PRO A 1 96 ? -7.649 38.016 -13.173 1.00 76.25 96 PRO A N 1
ATOM 763 C CA . PRO A 1 96 ? -8.068 39.412 -13.130 1.00 76.25 96 PRO A CA 1
ATOM 764 C C . PRO A 1 96 ? -8.040 39.920 -11.683 1.00 76.25 96 PRO A C 1
ATOM 766 O O . PRO A 1 96 ? -8.256 39.130 -10.763 1.00 76.25 96 PRO A O 1
ATOM 769 N N . ASP A 1 97 ? -7.905 41.235 -11.485 1.00 77.50 97 ASP A N 1
ATOM 770 C CA . ASP A 1 97 ? -7.915 41.911 -10.167 1.00 77.50 97 ASP A CA 1
ATOM 771 C C . ASP A 1 97 ? -9.247 41.779 -9.393 1.00 77.50 97 ASP A C 1
ATOM 773 O O . ASP A 1 97 ? -9.496 42.457 -8.395 1.00 77.50 97 ASP A O 1
ATOM 777 N N . LYS A 1 98 ? -10.142 40.894 -9.838 1.00 78.38 98 LYS A N 1
ATOM 778 C CA . LYS A 1 98 ? -11.351 40.537 -9.109 1.00 78.38 98 LYS A CA 1
ATOM 779 C C . LYS A 1 98 ? -10.956 39.755 -7.850 1.00 78.38 98 LYS A C 1
ATOM 781 O O . LYS A 1 98 ? -10.252 38.749 -7.971 1.00 78.38 98 LYS A O 1
ATOM 786 N N . PRO A 1 99 ? -11.450 40.144 -6.658 1.00 79.62 99 PRO A N 1
ATOM 787 C CA . PRO A 1 99 ? -11.260 39.363 -5.446 1.00 79.62 99 PRO A CA 1
ATOM 788 C C . PRO A 1 99 ? -11.722 37.931 -5.697 1.00 79.62 99 PRO A C 1
ATOM 790 O O . PRO A 1 99 ? -12.879 37.696 -6.060 1.00 79.62 99 PRO A O 1
ATOM 793 N N . LYS A 1 100 ? -10.806 36.970 -5.549 1.00 66.56 100 LYS A N 1
ATOM 794 C CA . LYS A 1 100 ? -11.167 35.557 -5.645 1.00 66.56 100 LYS A CA 1
ATOM 795 C C . LYS A 1 100 ? -12.214 35.283 -4.562 1.00 66.56 100 LYS A C 1
ATOM 797 O O . LYS A 1 100 ? -12.027 35.747 -3.433 1.00 66.56 100 LYS A O 1
ATOM 802 N N . PRO A 1 101 ? -13.303 34.553 -4.863 1.00 78.62 101 PRO A N 1
ATOM 803 C CA . PRO A 1 101 ? -14.163 34.064 -3.800 1.00 78.62 101 PRO A CA 1
ATOM 804 C C . PRO A 1 101 ? -13.286 33.306 -2.794 1.00 78.62 101 PRO A C 1
ATOM 806 O O . PRO A 1 101 ? -12.315 32.663 -3.213 1.00 78.62 101 PRO A O 1
ATOM 809 N N . PRO A 1 102 ? -13.584 33.390 -1.487 1.00 78.75 102 PRO A N 1
ATOM 810 C CA . PRO A 1 102 ? -12.830 32.636 -0.502 1.00 78.75 102 PRO A CA 1
ATOM 811 C C . PRO A 1 102 ? -12.830 31.169 -0.944 1.00 78.75 102 PRO A C 1
ATOM 813 O O . PRO A 1 102 ? -13.902 30.659 -1.301 1.00 78.75 102 PRO A O 1
ATOM 816 N N . PRO A 1 103 ? -11.657 30.512 -1.005 1.00 63.00 103 PRO A N 1
ATOM 817 C CA . PRO A 1 103 ? -11.593 29.122 -1.408 1.00 63.00 103 PRO A CA 1
ATOM 818 C C . PRO A 1 103 ? -12.537 28.342 -0.499 1.00 63.00 103 PRO A C 1
ATOM 820 O O . PRO A 1 103 ? -12.364 28.306 0.716 1.00 63.00 103 PRO A O 1
ATOM 823 N N . ARG A 1 104 ? -13.580 27.772 -1.098 1.00 59.03 104 ARG A N 1
ATOM 824 C CA . ARG A 1 104 ? -14.388 26.732 -0.480 1.00 59.03 104 ARG A CA 1
ATOM 825 C C . ARG A 1 104 ? -13.893 25.442 -1.106 1.00 59.03 104 ARG A C 1
ATOM 827 O O . ARG A 1 104 ? -14.294 25.157 -2.234 1.00 59.03 104 ARG A O 1
ATOM 834 N N . PRO A 1 105 ? -12.963 24.725 -0.449 1.00 52.19 105 PRO A N 1
ATOM 835 C CA . PRO A 1 105 ? -12.551 23.423 -0.934 1.00 52.19 105 PRO A CA 1
ATOM 836 C C . PRO A 1 105 ? -13.822 22.587 -1.115 1.00 52.19 105 PRO A C 1
ATOM 838 O O . PRO A 1 105 ? -14.681 22.641 -0.223 1.00 52.19 105 PRO A O 1
ATOM 841 N N . PRO A 1 106 ? -13.993 21.844 -2.225 1.00 42.38 106 PRO A N 1
ATOM 842 C CA . PRO A 1 106 ? -14.932 20.735 -2.193 1.00 42.38 106 PRO A CA 1
ATOM 843 C C . PRO A 1 106 ? -14.558 19.920 -0.957 1.00 42.38 106 PRO A C 1
ATOM 845 O O . PRO A 1 106 ? -13.393 19.567 -0.790 1.00 42.38 106 PRO A O 1
ATOM 848 N N . GLN A 1 107 ? -15.509 19.743 -0.044 1.00 51.12 107 GLN A N 1
ATOM 849 C CA . GLN A 1 107 ? -15.317 18.912 1.131 1.00 51.12 107 GLN A CA 1
ATOM 850 C C . GLN A 1 107 ? -15.967 17.570 0.814 1.00 51.12 107 GLN A C 1
ATOM 852 O O . GLN A 1 107 ? -17.128 17.367 1.178 1.00 51.12 107 GLN A O 1
ATOM 857 N N . PRO A 1 108 ? -15.274 16.638 0.122 1.00 51.84 108 PRO A N 1
ATOM 858 C CA . PRO A 1 108 ? -15.565 15.249 0.423 1.00 51.84 108 PRO A CA 1
ATOM 859 C C . PRO A 1 108 ? -15.472 15.117 1.952 1.00 51.84 108 PRO A C 1
ATOM 861 O O . PRO A 1 108 ? -14.642 15.811 2.560 1.00 51.84 108 PRO A O 1
ATOM 864 N N . PRO A 1 109 ? -16.334 14.313 2.597 1.00 60.62 109 PRO A N 1
ATOM 865 C CA . PRO A 1 109 ? -16.223 14.096 4.029 1.00 60.62 109 PRO A CA 1
ATOM 866 C C . PRO A 1 109 ? -14.760 13.814 4.370 1.00 60.62 109 PRO A C 1
ATOM 868 O O . PRO A 1 109 ? -14.086 13.078 3.642 1.00 60.62 109 PRO A O 1
ATOM 871 N N . ALA A 1 110 ? -14.245 14.461 5.419 1.00 82.19 110 ALA A N 1
ATOM 872 C CA . ALA A 1 110 ? -12.894 14.186 5.889 1.00 82.19 110 ALA A CA 1
ATOM 873 C C . ALA A 1 110 ? -12.736 12.667 6.048 1.00 82.19 110 ALA A C 1
ATOM 875 O O . ALA A 1 110 ? -13.705 12.002 6.402 1.00 82.19 110 ALA A O 1
ATOM 876 N N . LEU A 1 111 ? -11.543 12.114 5.808 1.00 88.94 111 LEU A N 1
ATOM 877 C CA . LEU A 1 111 ? -11.281 10.668 5.912 1.00 88.94 111 LEU A CA 1
ATOM 878 C C . LEU A 1 111 ? -11.925 10.035 7.161 1.00 88.94 111 LEU A C 1
ATOM 880 O O . LEU A 1 111 ? -12.537 8.978 7.076 1.00 88.94 111 LEU A O 1
ATOM 884 N N . ILE A 1 112 ? -11.863 10.739 8.293 1.00 91.38 112 ILE A N 1
ATOM 885 C CA . ILE A 1 112 ? -12.480 10.351 9.568 1.00 91.38 112 ILE A CA 1
ATOM 886 C C . ILE A 1 112 ? -13.987 10.090 9.434 1.00 91.38 112 ILE A C 1
ATOM 888 O O . ILE A 1 112 ? -14.484 9.119 9.984 1.00 91.38 112 ILE A O 1
ATOM 892 N N . HIS A 1 113 ? -14.724 10.922 8.698 1.00 92.50 113 HIS A N 1
ATOM 893 C CA . HIS A 1 113 ? -16.166 10.751 8.514 1.00 92.50 113 HIS A CA 1
ATOM 894 C C . HIS A 1 113 ? -16.489 9.499 7.695 1.00 92.50 113 HIS A C 1
ATOM 896 O O . HIS A 1 113 ? -17.445 8.805 8.019 1.00 92.50 113 HIS A O 1
ATOM 902 N N . TRP A 1 114 ? -15.698 9.195 6.661 1.00 94.38 114 TRP A N 1
ATOM 903 C CA . TRP A 1 114 ? -15.876 7.968 5.879 1.00 94.38 114 TRP A CA 1
ATOM 904 C C . TRP A 1 114 ? -15.526 6.720 6.682 1.00 94.38 114 TRP A C 1
ATOM 906 O O . TRP A 1 114 ? -16.259 5.740 6.628 1.00 94.38 114 TRP A O 1
ATOM 916 N N . LEU A 1 115 ? -14.444 6.769 7.460 1.00 96.38 115 LEU A N 1
ATOM 917 C CA . LEU A 1 115 ? -14.061 5.665 8.338 1.00 96.38 115 LEU A CA 1
ATOM 918 C C . LEU A 1 115 ? -15.093 5.438 9.444 1.00 96.38 115 LEU A C 1
ATOM 920 O O . LEU A 1 115 ? -15.426 4.291 9.725 1.00 96.38 115 LEU A O 1
ATOM 924 N N . GLN A 1 116 ? -15.642 6.510 10.023 1.00 96.81 116 GLN A N 1
ATOM 925 C CA . GLN A 1 116 ? -16.720 6.390 11.000 1.00 96.81 116 GLN A CA 1
ATOM 926 C C . GLN A 1 116 ? -17.987 5.821 10.366 1.00 96.81 116 GLN A C 1
ATOM 928 O O . GLN A 1 116 ? -18.574 4.903 10.920 1.00 96.81 116 GLN A O 1
ATOM 933 N N . TYR A 1 117 ? -18.377 6.314 9.188 1.00 96.56 117 TYR A N 1
ATOM 934 C CA . TYR A 1 117 ? -19.521 5.775 8.458 1.00 96.56 117 TYR A CA 1
ATOM 935 C C . TYR A 1 117 ? -19.355 4.274 8.191 1.00 96.56 117 TYR A C 1
ATOM 937 O O . TYR A 1 117 ? -20.281 3.509 8.445 1.00 96.56 117 TYR A O 1
ATOM 945 N N . ALA A 1 118 ? -18.179 3.853 7.720 1.00 97.31 118 ALA A N 1
ATOM 946 C CA . ALA A 1 118 ? -17.891 2.449 7.458 1.00 97.31 118 ALA A CA 1
ATOM 947 C C . ALA A 1 118 ? -17.952 1.608 8.743 1.00 97.31 118 ALA A C 1
ATOM 949 O O . ALA A 1 118 ? -18.565 0.545 8.747 1.00 97.31 118 ALA A O 1
ATOM 950 N N . GLU A 1 119 ? -17.389 2.101 9.849 1.00 98.00 119 GLU A N 1
ATOM 951 C CA . GLU A 1 119 ? -17.482 1.441 11.157 1.00 98.00 119 GLU A CA 1
ATOM 952 C C . GLU A 1 119 ? -18.941 1.281 11.614 1.00 98.00 119 GLU A C 1
ATOM 954 O O . GLU A 1 119 ? -19.347 0.181 11.984 1.00 98.00 119 GLU A O 1
ATOM 959 N N . ASP A 1 120 ? -19.752 2.340 11.510 1.00 98.19 120 ASP A N 1
ATOM 960 C CA . ASP A 1 120 ? -21.168 2.337 11.904 1.00 98.19 120 ASP A CA 1
ATOM 961 C C . ASP A 1 120 ? -22.011 1.347 11.070 1.00 98.19 120 ASP A C 1
ATOM 963 O O . ASP A 1 120 ? -23.047 0.864 11.534 1.00 98.19 120 ASP A O 1
ATOM 967 N N . HIS A 1 121 ? -21.562 1.023 9.853 1.00 97.25 121 HIS A N 1
ATOM 968 C CA . HIS A 1 121 ? -22.226 0.099 8.927 1.00 97.25 121 HIS A CA 1
ATOM 969 C C . HIS A 1 121 ? -21.529 -1.269 8.813 1.00 97.25 121 HIS A C 1
ATOM 971 O O . HIS A 1 121 ? -21.934 -2.087 7.989 1.00 97.25 121 HIS A O 1
ATOM 977 N N . ASN A 1 122 ? -20.529 -1.557 9.658 1.00 95.94 122 ASN A N 1
ATOM 978 C CA . ASN A 1 122 ? -19.710 -2.777 9.605 1.00 95.94 122 ASN A CA 1
ATOM 979 C C . ASN A 1 122 ? -19.054 -3.036 8.232 1.00 95.94 122 ASN A C 1
ATOM 981 O O . ASN A 1 122 ? -18.854 -4.184 7.832 1.00 95.94 122 ASN A O 1
ATOM 985 N N . GLU A 1 123 ? -18.710 -1.975 7.511 1.00 96.62 123 GLU A N 1
ATOM 986 C CA . GLU A 1 123 ? -17.982 -2.041 6.249 1.00 96.62 123 GLU A CA 1
ATOM 987 C C . GLU A 1 123 ? -16.469 -2.113 6.490 1.00 96.62 123 GLU A C 1
ATOM 989 O O . GLU A 1 123 ? -15.949 -1.738 7.546 1.00 96.62 123 GLU A O 1
ATOM 994 N N . LYS A 1 124 ? -15.744 -2.599 5.481 1.00 97.38 124 LYS A N 1
ATOM 995 C CA . LYS A 1 124 ? -14.281 -2.599 5.458 1.00 97.38 124 LYS A CA 1
ATOM 996 C C . LYS A 1 124 ? -13.773 -1.563 4.474 1.00 97.38 124 LYS A C 1
ATOM 998 O O . LYS A 1 124 ? -14.391 -1.316 3.442 1.00 97.38 124 LYS A O 1
ATOM 1003 N N . VAL A 1 125 ? -12.631 -0.964 4.793 1.00 97.69 125 VAL A N 1
ATOM 1004 C CA . VAL A 1 125 ? -12.053 0.127 4.008 1.00 97.69 125 VAL A CA 1
ATOM 1005 C C . VAL A 1 125 ? -10.658 -0.235 3.526 1.00 97.69 125 VAL A C 1
ATOM 1007 O O . VAL A 1 125 ? -9.791 -0.632 4.305 1.00 97.69 125 VAL A O 1
ATOM 1010 N N . HIS A 1 126 ? -10.428 -0.018 2.234 1.00 97.94 126 HIS A N 1
ATOM 1011 C CA . HIS A 1 126 ? -9.094 0.071 1.655 1.00 97.94 126 HIS A CA 1
ATOM 1012 C C . HIS A 1 126 ? -8.721 1.528 1.436 1.00 97.94 126 HIS A C 1
ATOM 1014 O O . HIS A 1 126 ? -9.480 2.289 0.838 1.00 97.94 126 HIS A O 1
ATOM 1020 N N . ILE A 1 127 ? -7.535 1.914 1.902 1.00 96.69 127 ILE A N 1
ATOM 1021 C CA . ILE A 1 127 ? -6.993 3.253 1.668 1.00 96.69 127 ILE A CA 1
ATOM 1022 C C . ILE A 1 127 ? -5.984 3.174 0.531 1.00 96.69 127 ILE A C 1
ATOM 1024 O O . ILE A 1 127 ? -5.018 2.422 0.604 1.00 96.69 127 ILE A O 1
ATOM 1028 N N . ILE A 1 128 ? -6.187 3.979 -0.508 1.00 96.44 128 ILE A N 1
ATOM 1029 C CA . ILE A 1 128 ? -5.273 4.070 -1.646 1.00 96.44 128 ILE A CA 1
ATOM 1030 C C . ILE A 1 128 ? -4.736 5.497 -1.711 1.00 96.44 128 ILE A C 1
ATOM 1032 O O . ILE A 1 128 ? -5.507 6.459 -1.718 1.00 96.44 128 ILE A O 1
ATOM 1036 N N . GLY A 1 129 ? -3.415 5.644 -1.756 1.00 91.06 129 GLY A N 1
ATOM 1037 C CA . GLY A 1 129 ? -2.745 6.936 -1.870 1.00 91.06 129 GLY A CA 1
ATOM 1038 C C . GLY A 1 129 ? -1.522 6.872 -2.778 1.00 91.06 129 GLY A C 1
ATOM 1039 O O . GLY A 1 129 ? -1.072 5.802 -3.163 1.00 91.06 129 GLY A O 1
ATOM 1040 N N . HIS A 1 130 ? -0.968 8.032 -3.136 1.00 88.88 130 HIS A N 1
ATOM 1041 C CA . HIS A 1 130 ? 0.278 8.077 -3.909 1.00 88.88 130 HIS A CA 1
ATOM 1042 C C . HIS A 1 130 ? 1.504 8.015 -2.989 1.00 88.88 130 HIS A C 1
ATOM 1044 O O . HIS A 1 130 ? 2.250 7.041 -3.029 1.00 88.88 130 HIS A O 1
ATOM 1050 N N . HIS A 1 131 ? 1.677 9.028 -2.133 1.00 90.69 131 HIS A N 1
ATOM 1051 C CA . HIS A 1 131 ? 2.763 9.075 -1.153 1.00 90.69 131 HIS A CA 1
ATOM 1052 C C . HIS A 1 131 ? 2.395 8.260 0.089 1.00 90.69 131 HIS A C 1
ATOM 1054 O O . HIS A 1 131 ? 1.307 8.481 0.637 1.00 90.69 131 HIS A O 1
ATOM 1060 N N . PRO A 1 132 ? 3.280 7.379 0.582 1.00 88.75 132 PRO A N 1
ATOM 1061 C CA . PRO A 1 132 ? 3.075 6.758 1.878 1.00 88.75 132 PRO A CA 1
ATOM 1062 C C . PRO A 1 132 ? 3.110 7.833 2.983 1.00 88.75 132 PRO A C 1
ATOM 1064 O O . PRO A 1 132 ? 3.859 8.812 2.878 1.00 88.75 132 PRO A O 1
ATOM 1067 N N . PRO A 1 133 ? 2.337 7.684 4.076 1.00 82.50 133 PRO A N 1
ATOM 1068 C CA . PRO A 1 133 ? 2.223 8.723 5.104 1.00 82.50 133 PRO A CA 1
ATOM 1069 C C . PRO A 1 133 ? 3.539 9.085 5.801 1.00 82.50 133 PRO A C 1
ATOM 1071 O O . PRO A 1 133 ? 3.631 10.159 6.392 1.00 82.50 133 PRO A O 1
ATOM 1074 N N . GLN A 1 134 ? 4.559 8.221 5.744 1.00 82.56 134 GLN A N 1
ATOM 1075 C CA . GLN A 1 134 ? 5.876 8.495 6.334 1.00 82.56 134 GLN A CA 1
ATOM 1076 C C . GLN A 1 134 ? 6.650 9.578 5.560 1.00 82.56 134 GLN A C 1
ATOM 1078 O O . GLN A 1 134 ? 7.495 10.248 6.144 1.00 82.56 134 GLN A O 1
ATOM 1083 N N . ASP A 1 135 ? 6.327 9.784 4.278 1.00 81.69 135 ASP A N 1
ATOM 1084 C CA . ASP A 1 135 ? 6.974 10.781 3.409 1.00 81.69 135 ASP A CA 1
ATOM 1085 C C . ASP A 1 135 ? 6.282 12.153 3.488 1.00 81.69 135 ASP A C 1
ATOM 1087 O O . ASP A 1 135 ? 6.706 13.134 2.876 1.00 81.69 135 ASP A O 1
ATOM 1091 N N . CYS A 1 136 ? 5.175 12.228 4.226 1.00 77.62 136 CYS A N 1
ATOM 1092 C CA . CYS A 1 136 ? 4.397 13.444 4.397 1.00 77.62 136 CYS A CA 1
ATOM 1093 C C . CYS A 1 136 ? 4.964 14.328 5.518 1.00 77.62 136 CYS A C 1
ATOM 1095 O O . CYS A 1 136 ? 5.780 13.910 6.339 1.00 77.62 136 CYS A O 1
ATOM 1097 N N . LEU A 1 137 ? 4.473 15.571 5.599 1.00 72.00 137 LEU A N 1
ATOM 1098 C CA . LEU A 1 137 ? 4.793 16.467 6.713 1.00 72.00 137 LEU A CA 1
ATOM 1099 C C . LEU A 1 137 ? 4.514 15.777 8.053 1.00 72.00 137 LEU A C 1
ATOM 1101 O O . LEU A 1 137 ? 3.457 15.174 8.228 1.00 72.00 137 LEU A O 1
ATOM 1105 N N . VAL A 1 138 ? 5.420 15.948 9.017 1.00 71.94 138 VAL A N 1
ATOM 1106 C CA . VAL A 1 138 ? 5.363 15.307 10.342 1.00 71.94 138 VAL A CA 1
ATOM 1107 C C . VAL A 1 138 ? 3.972 15.428 10.971 1.00 71.94 138 VAL A C 1
ATOM 1109 O O . VAL A 1 138 ? 3.383 14.428 11.365 1.00 71.94 138 VAL A O 1
ATOM 1112 N N . ALA A 1 139 ? 3.393 16.632 10.987 1.00 68.00 139 ALA A N 1
ATOM 1113 C CA . ALA A 1 139 ? 2.058 16.852 11.541 1.00 68.00 139 ALA A CA 1
ATOM 1114 C C . ALA A 1 139 ? 0.970 16.023 10.835 1.00 68.00 139 ALA A C 1
ATOM 1116 O O . ALA A 1 139 ? 0.092 15.479 11.500 1.00 68.00 139 ALA A O 1
ATOM 1117 N N . PHE A 1 140 ? 1.025 15.899 9.508 1.00 80.56 140 PHE A N 1
ATOM 1118 C CA . PHE A 1 140 ? 0.093 15.053 8.766 1.00 80.56 140 PHE A CA 1
ATOM 1119 C C . PHE A 1 140 ? 0.309 13.580 9.116 1.00 80.56 140 PHE A C 1
ATOM 1121 O O . PHE A 1 140 ? -0.651 12.900 9.462 1.00 80.56 140 PHE A O 1
ATOM 1128 N N . SER A 1 141 ? 1.562 13.118 9.089 1.00 79.25 141 SER A N 1
ATOM 1129 C CA . SER A 1 141 ? 1.923 11.723 9.361 1.00 79.25 141 SER A CA 1
ATOM 1130 C C . SER A 1 141 ? 1.438 11.262 10.740 1.00 79.25 141 SER A C 1
ATOM 1132 O O . SER A 1 141 ? 0.773 10.235 10.850 1.00 79.25 141 SER A O 1
ATOM 1134 N N . TRP A 1 142 ? 1.658 12.074 11.781 1.00 78.62 142 TRP A N 1
ATOM 1135 C CA . TRP A 1 142 ? 1.193 11.780 13.141 1.00 78.62 142 TRP A CA 1
ATOM 1136 C C . TRP A 1 142 ? -0.330 11.738 13.257 1.00 78.62 142 TRP A C 1
ATOM 1138 O O . TRP A 1 142 ? -0.873 10.834 13.886 1.00 78.62 142 TRP A O 1
ATOM 1148 N N . ASN A 1 143 ? -1.042 12.697 12.658 1.00 83.19 143 ASN A N 1
ATOM 1149 C CA . ASN A 1 143 ? -2.506 12.687 12.703 1.00 83.19 143 ASN A CA 1
ATOM 1150 C C . ASN A 1 143 ? -3.077 11.502 11.920 1.00 83.19 143 ASN A C 1
ATOM 1152 O O . ASN A 1 143 ? -4.011 10.854 12.382 1.00 83.19 143 ASN A O 1
ATOM 1156 N N . PHE A 1 144 ? -2.489 11.184 10.768 1.00 87.88 144 PHE A N 1
ATOM 1157 C CA . PHE A 1 144 ? -2.873 10.023 9.980 1.00 87.88 144 PHE A CA 1
ATOM 1158 C C . PHE A 1 144 ? -2.643 8.726 10.765 1.00 87.88 144 PHE A C 1
ATOM 1160 O O . PHE A 1 144 ? -3.550 7.907 10.854 1.00 87.88 144 PHE A O 1
ATOM 1167 N N . HIS A 1 145 ? -1.494 8.580 11.429 1.00 89.81 145 HIS A N 1
ATOM 1168 C CA . HIS A 1 145 ? -1.188 7.433 12.288 1.00 89.81 145 HIS A CA 1
ATOM 1169 C C . HIS A 1 145 ? -2.241 7.213 13.390 1.00 89.81 145 HIS A C 1
ATOM 1171 O O . HIS A 1 145 ? -2.673 6.080 13.605 1.00 89.81 145 HIS A O 1
ATOM 1177 N N . LYS A 1 146 ? -2.720 8.289 14.028 1.00 91.69 146 LYS A N 1
ATOM 1178 C CA . LYS A 1 146 ? -3.799 8.224 15.032 1.00 91.69 146 LYS A CA 1
ATOM 1179 C C . LYS A 1 146 ? -5.134 7.774 14.446 1.00 91.69 146 LYS A C 1
ATOM 1181 O O . LYS A 1 146 ? -5.862 7.018 15.080 1.00 91.69 146 LYS A O 1
ATOM 1186 N N . ILE A 1 147 ? -5.453 8.223 13.232 1.00 94.50 147 ILE A N 1
ATOM 1187 C CA . ILE A 1 147 ? -6.666 7.801 12.520 1.00 94.50 147 ILE A CA 1
ATOM 1188 C C . ILE A 1 147 ? -6.596 6.302 12.211 1.00 94.50 147 ILE A C 1
ATOM 1190 O O . ILE A 1 147 ? -7.562 5.593 12.476 1.00 94.50 147 ILE A O 1
ATOM 1194 N N . ILE A 1 148 ? -5.456 5.813 11.710 1.00 95.88 148 ILE A N 1
ATOM 1195 C CA . ILE A 1 148 ? -5.265 4.379 11.447 1.00 95.88 148 ILE A CA 1
ATOM 1196 C C . ILE A 1 148 ? -5.434 3.563 12.729 1.00 95.88 148 ILE A C 1
ATOM 1198 O O . ILE A 1 148 ? -6.179 2.592 12.724 1.00 95.88 148 ILE A O 1
ATOM 1202 N N . ASN A 1 149 ? -4.813 3.996 13.829 1.00 95.94 149 ASN A N 1
ATOM 1203 C CA . ASN A 1 149 ? -4.962 3.364 15.140 1.00 95.94 149 ASN A CA 1
ATOM 1204 C C . ASN A 1 149 ? -6.430 3.287 15.588 1.00 95.94 149 ASN A C 1
ATOM 1206 O O . ASN A 1 149 ? -6.911 2.224 15.962 1.00 95.94 149 ASN A O 1
ATOM 1210 N N . ARG A 1 150 ? -7.175 4.399 15.503 1.00 96.69 150 ARG A N 1
ATOM 1211 C CA . ARG A 1 150 ? -8.589 4.447 15.911 1.00 96.69 150 ARG A CA 1
ATOM 1212 C C . ARG A 1 150 ? -9.470 3.498 15.097 1.00 96.69 150 ARG A C 1
ATOM 1214 O O . ARG A 1 150 ? -10.423 2.957 15.652 1.00 96.69 150 ARG A O 1
ATOM 1221 N N . TYR A 1 151 ? -9.191 3.335 13.808 1.00 97.81 151 TYR A N 1
ATOM 1222 C CA . TYR A 1 151 ? -10.025 2.568 12.879 1.00 97.81 151 TYR A CA 1
ATOM 1223 C C . TYR A 1 151 ? -9.365 1.256 12.427 1.00 97.81 151 TYR A C 1
ATOM 1225 O O . TYR A 1 151 ? -9.694 0.750 11.353 1.00 97.81 151 TYR A O 1
ATOM 1233 N N . GLU A 1 152 ? -8.467 0.680 13.236 1.00 97.00 152 GLU A N 1
ATOM 1234 C CA . GLU A 1 152 ? -7.726 -0.551 12.905 1.00 97.00 152 GLU A CA 1
ATOM 1235 C C . GLU A 1 152 ? -8.641 -1.733 12.537 1.00 97.00 152 GLU A C 1
ATOM 1237 O O . GLU A 1 152 ? -8.312 -2.533 11.670 1.00 97.00 152 GLU A O 1
ATOM 1242 N N . ASN A 1 153 ? -9.838 -1.809 13.128 1.00 97.00 153 ASN A N 1
ATOM 1243 C CA . ASN A 1 153 ? -10.810 -2.867 12.838 1.00 97.00 153 ASN A CA 1
ATOM 1244 C C . ASN A 1 153 ? -11.590 -2.640 11.533 1.00 97.00 153 ASN A C 1
ATOM 1246 O O . ASN A 1 153 ? -12.150 -3.587 10.974 1.00 97.00 153 ASN A O 1
ATOM 1250 N N . THR A 1 154 ? -11.662 -1.396 11.063 1.00 98.12 154 THR A N 1
ATOM 1251 C CA . THR A 1 154 ? -12.414 -0.989 9.866 1.00 98.12 154 THR A CA 1
ATOM 1252 C C . THR A 1 154 ? -11.521 -1.012 8.629 1.00 98.12 154 THR A C 1
ATOM 1254 O O . THR A 1 154 ? -11.969 -1.365 7.540 1.00 98.12 154 THR A O 1
ATOM 1257 N N . ILE A 1 155 ? -10.242 -0.667 8.777 1.00 98.06 155 ILE A N 1
ATOM 1258 C CA . ILE A 1 155 ? -9.279 -0.613 7.675 1.00 98.06 155 ILE A CA 1
ATOM 1259 C C . ILE A 1 155 ? -8.717 -2.015 7.419 1.00 98.06 155 ILE A C 1
ATOM 1261 O O . ILE A 1 155 ? -8.016 -2.567 8.256 1.00 98.06 155 ILE A O 1
ATOM 1265 N N . ALA A 1 156 ? -8.989 -2.576 6.242 1.00 96.62 156 ALA A N 1
ATOM 1266 C CA . ALA A 1 156 ? -8.542 -3.921 5.858 1.00 96.62 156 ALA A CA 1
ATOM 1267 C C . ALA A 1 156 ? -7.253 -3.928 5.011 1.00 96.62 156 ALA A C 1
ATOM 1269 O O . ALA A 1 156 ? -6.692 -4.986 4.726 1.00 96.62 156 ALA A O 1
ATOM 1270 N N . GLY A 1 157 ? -6.770 -2.757 4.584 1.00 95.25 157 GLY A N 1
ATOM 1271 C CA . GLY A 1 157 ? -5.541 -2.640 3.800 1.00 95.25 157 GLY A CA 1
ATOM 1272 C C . GLY A 1 157 ? -5.234 -1.211 3.363 1.00 95.25 157 GLY A C 1
ATOM 1273 O O . GLY A 1 157 ? -6.141 -0.395 3.173 1.00 95.25 157 GLY A O 1
ATOM 1274 N N . GLN A 1 158 ? -3.947 -0.904 3.196 1.00 97.94 158 GLN A N 1
ATOM 1275 C CA . GLN A 1 158 ? -3.482 0.385 2.684 1.00 97.94 158 GLN A CA 1
ATOM 1276 C C . GLN A 1 158 ? -2.465 0.184 1.553 1.00 97.94 158 GLN A C 1
ATOM 1278 O O . GLN A 1 158 ? -1.575 -0.661 1.665 1.00 97.94 158 GLN A O 1
ATOM 1283 N N . PHE A 1 159 ? -2.589 0.968 0.481 1.00 98.19 159 PHE A N 1
ATOM 1284 C CA . PHE A 1 159 ? -1.849 0.786 -0.770 1.00 98.19 159 PHE A CA 1
ATOM 1285 C C . PHE A 1 159 ? -1.276 2.115 -1.271 1.00 98.19 159 PHE A C 1
ATOM 1287 O O . PHE A 1 159 ? -2.012 3.081 -1.489 1.00 98.19 159 PHE A O 1
ATOM 1294 N N . TYR A 1 160 ? 0.039 2.150 -1.469 1.00 95.88 160 TYR A N 1
ATOM 1295 C CA . TYR A 1 160 ? 0.805 3.339 -1.835 1.00 95.88 160 TYR A CA 1
ATOM 1296 C C . TYR A 1 160 ? 1.823 3.053 -2.942 1.00 95.88 160 TYR A C 1
ATOM 1298 O O . TYR A 1 160 ? 2.010 1.910 -3.353 1.00 95.88 160 TYR A O 1
ATOM 1306 N N . GLY A 1 161 ? 2.489 4.103 -3.423 1.00 91.06 161 GLY A N 1
ATOM 1307 C CA . GLY A 1 161 ? 3.601 4.013 -4.368 1.00 91.06 161 GLY A CA 1
ATOM 1308 C C . GLY A 1 161 ? 4.631 5.102 -4.083 1.00 91.06 161 GLY A C 1
ATOM 1309 O O . GLY A 1 161 ? 5.176 5.166 -2.985 1.00 91.06 161 GLY A O 1
ATOM 1310 N N . HIS A 1 162 ? 4.880 5.972 -5.067 1.00 91.56 162 HIS A N 1
ATOM 1311 C CA . HIS A 1 162 ? 5.801 7.119 -5.011 1.00 91.56 162 HIS A CA 1
ATOM 1312 C C . HIS A 1 162 ? 7.298 6.777 -4.921 1.00 91.56 162 HIS A C 1
ATOM 1314 O O . HIS A 1 162 ? 8.082 7.347 -5.671 1.00 91.56 162 HIS A O 1
ATOM 1320 N N . ARG A 1 163 ? 7.700 5.829 -4.068 1.00 82.56 163 ARG A N 1
ATOM 1321 C CA . ARG A 1 163 ? 9.114 5.460 -3.870 1.00 82.56 163 ARG A CA 1
ATOM 1322 C C . ARG A 1 163 ? 9.720 4.639 -5.003 1.00 82.56 163 ARG A C 1
ATOM 1324 O O . ARG A 1 163 ? 10.934 4.519 -5.069 1.00 82.56 163 ARG A O 1
ATOM 1331 N N . HIS A 1 164 ? 8.879 4.065 -5.864 1.00 93.06 164 HIS A N 1
ATOM 1332 C CA . HIS A 1 164 ? 9.243 3.179 -6.980 1.00 93.06 164 HIS A CA 1
ATOM 1333 C C . HIS A 1 164 ? 9.886 1.838 -6.588 1.00 93.06 164 HIS A C 1
ATOM 1335 O O . HIS A 1 164 ? 10.035 0.976 -7.453 1.00 93.06 164 HIS A O 1
ATOM 1341 N N . ASN A 1 165 ? 10.194 1.640 -5.308 1.00 89.38 165 ASN A N 1
ATOM 1342 C CA . ASN A 1 165 ? 10.686 0.390 -4.748 1.00 89.38 165 ASN A CA 1
ATOM 1343 C C . ASN A 1 165 ? 9.541 -0.527 -4.316 1.00 89.38 165 ASN A C 1
ATOM 1345 O O . ASN A 1 165 ? 8.418 -0.080 -4.079 1.00 89.38 165 ASN A O 1
ATOM 1349 N N . ASP A 1 166 ? 9.868 -1.807 -4.167 1.00 93.81 166 ASP A N 1
ATOM 1350 C CA . ASP A 1 166 ? 9.004 -2.771 -3.507 1.00 93.81 166 ASP A CA 1
ATOM 1351 C C . ASP A 1 166 ? 9.239 -2.749 -1.993 1.00 93.81 166 ASP A C 1
ATOM 1353 O O . ASP A 1 166 ? 10.261 -3.234 -1.509 1.00 93.81 166 ASP A O 1
ATOM 1357 N N . GLU A 1 167 ? 8.315 -2.140 -1.255 1.00 94.12 167 GLU A N 1
ATOM 1358 C CA . GLU A 1 167 ? 8.439 -1.944 0.185 1.00 94.12 167 GLU A CA 1
ATOM 1359 C C . GLU A 1 167 ? 7.093 -2.171 0.883 1.00 94.12 167 GLU A C 1
ATOM 1361 O O . GLU A 1 167 ? 6.013 -2.182 0.283 1.00 94.12 167 GLU A O 1
ATOM 1366 N N . PHE A 1 168 ? 7.144 -2.290 2.201 1.00 94.81 168 PHE A N 1
ATOM 1367 C CA . PHE A 1 168 ? 5.970 -2.220 3.051 1.00 94.81 168 PHE A CA 1
ATOM 1368 C C . PHE A 1 168 ? 6.305 -1.447 4.323 1.00 94.81 168 PHE A C 1
ATOM 1370 O O . PHE A 1 168 ? 7.468 -1.231 4.661 1.00 94.81 168 PHE A O 1
ATOM 1377 N N . ALA A 1 169 ? 5.271 -1.023 5.038 1.00 93.56 169 ALA A N 1
ATOM 1378 C CA . ALA A 1 169 ? 5.411 -0.493 6.380 1.00 93.56 169 ALA A CA 1
ATOM 1379 C C . ALA A 1 169 ? 4.357 -1.101 7.302 1.00 93.56 169 ALA A C 1
ATOM 1381 O O . ALA A 1 169 ? 3.172 -1.169 6.961 1.00 93.56 169 ALA A O 1
ATOM 1382 N N . VAL A 1 170 ? 4.809 -1.501 8.486 1.00 93.56 170 VAL A N 1
ATOM 1383 C CA . VAL A 1 170 ? 3.950 -1.955 9.577 1.00 93.56 170 VAL A CA 1
ATOM 1384 C C . VAL A 1 170 ? 3.602 -0.747 10.443 1.00 93.56 170 VAL A C 1
ATOM 1386 O O . VAL A 1 170 ? 4.476 0.025 10.845 1.00 93.56 170 VAL A O 1
ATOM 1389 N N . VAL A 1 171 ? 2.314 -0.556 10.705 1.00 94.31 171 VAL A N 1
ATOM 1390 C CA . VAL A 1 171 ? 1.816 0.460 11.634 1.00 94.31 171 VAL A CA 1
ATOM 1391 C C . VAL A 1 171 ? 1.640 -0.192 12.996 1.00 94.31 171 VAL A C 1
ATOM 1393 O O . VAL A 1 171 ? 1.038 -1.259 13.080 1.00 94.31 171 VAL A O 1
ATOM 1396 N N . TYR A 1 172 ? 2.122 0.466 14.045 1.00 95.25 172 TYR A N 1
ATOM 1397 C CA . TYR A 1 172 ? 2.034 -0.010 15.425 1.00 95.25 172 TYR A CA 1
ATOM 1398 C C . TYR A 1 172 ? 1.009 0.779 16.237 1.00 95.25 172 TYR A C 1
ATOM 1400 O O . TYR A 1 172 ? 0.615 1.885 15.849 1.00 95.25 172 TYR A O 1
ATOM 1408 N N . ASP A 1 173 ? 0.595 0.193 17.356 1.00 95.25 173 ASP A N 1
ATOM 1409 C CA . ASP A 1 173 ? -0.286 0.833 18.322 1.00 95.25 173 ASP A CA 1
ATOM 1410 C C . ASP A 1 173 ? 0.381 2.059 18.981 1.00 95.25 173 ASP A C 1
ATOM 1412 O O . ASP A 1 173 ? 1.582 2.053 19.264 1.00 95.25 173 ASP A O 1
ATOM 1416 N N . GLU A 1 174 ? -0.393 3.124 19.223 1.00 91.69 174 GLU A N 1
ATOM 1417 C CA . GLU A 1 174 ? 0.108 4.374 19.825 1.00 91.69 174 GLU A CA 1
ATOM 1418 C C . GLU A 1 174 ? 0.578 4.185 21.283 1.00 91.69 174 GLU A C 1
ATOM 1420 O O . GLU A 1 174 ? 1.470 4.902 21.742 1.00 91.69 174 GLU A O 1
ATOM 1425 N N . VAL A 1 175 ? -0.009 3.237 22.019 1.00 93.50 175 VAL A N 1
ATOM 1426 C CA . VAL A 1 175 ? 0.262 2.967 23.439 1.00 93.50 175 VAL A CA 1
ATOM 1427 C C . VAL A 1 175 ? 1.232 1.796 23.615 1.00 93.50 175 VAL A C 1
ATOM 1429 O O . VAL A 1 175 ? 2.169 1.899 24.409 1.00 93.50 175 VAL A O 1
ATOM 1432 N N . ASP A 1 176 ? 1.026 0.697 22.889 1.00 93.94 176 ASP A N 1
ATOM 1433 C CA . ASP A 1 176 ? 1.902 -0.475 22.863 1.00 93.94 176 ASP A CA 1
ATOM 1434 C C . ASP A 1 176 ? 2.656 -0.580 21.524 1.00 93.94 176 ASP A C 1
ATOM 1436 O O . ASP A 1 176 ? 2.197 -1.247 20.594 1.00 93.94 176 ASP A O 1
ATOM 1440 N N . PRO A 1 177 ? 3.869 -0.009 21.412 1.00 87.31 177 PRO A N 1
ATOM 1441 C CA . PRO A 1 177 ? 4.613 0.042 20.153 1.00 87.31 177 PRO A CA 1
ATOM 1442 C C . PRO A 1 177 ? 5.096 -1.331 19.655 1.00 87.31 177 PRO A C 1
ATOM 1444 O O . PRO A 1 177 ? 5.795 -1.398 18.649 1.00 87.31 177 PRO A O 1
ATOM 1447 N N . LYS A 1 178 ? 4.775 -2.426 20.356 1.00 91.62 178 LYS A N 1
ATOM 1448 C CA . LYS A 1 178 ? 5.048 -3.803 19.924 1.00 91.62 178 LYS A CA 1
ATOM 1449 C C . LYS A 1 178 ? 3.850 -4.474 19.262 1.00 91.62 178 LYS A C 1
ATOM 1451 O O . LYS A 1 178 ? 4.008 -5.567 18.731 1.00 91.62 178 LYS A O 1
ATOM 1456 N N . ARG A 1 179 ? 2.664 -3.865 19.317 1.00 96.31 179 ARG A N 1
ATOM 1457 C CA . ARG A 1 179 ? 1.441 -4.417 18.738 1.00 96.31 179 ARG A CA 1
ATOM 1458 C C . ARG A 1 179 ? 1.255 -3.859 17.326 1.00 96.31 179 ARG A C 1
ATOM 1460 O O . ARG A 1 179 ? 0.932 -2.679 17.194 1.00 96.31 179 ARG A O 1
ATOM 1467 N N . PRO A 1 180 ? 1.453 -4.657 16.268 1.00 95.94 180 PRO A N 1
ATOM 1468 C CA . PRO A 1 180 ? 1.197 -4.202 14.912 1.00 95.94 180 PRO A CA 1
ATOM 1469 C C . PRO A 1 180 ? -0.317 -4.188 14.648 1.00 95.94 180 PRO A C 1
ATOM 1471 O O . PRO A 1 180 ? -1.027 -5.132 14.994 1.00 95.94 180 PRO A O 1
ATOM 1474 N N . VAL A 1 181 ? -0.815 -3.101 14.056 1.00 95.12 181 VAL A N 1
ATOM 1475 C CA . VAL A 1 181 ? -2.257 -2.811 13.909 1.00 95.12 181 VAL A CA 1
ATOM 1476 C C . VAL A 1 181 ? -2.715 -2.702 12.461 1.00 95.12 181 VAL A C 1
ATOM 1478 O O . VAL A 1 181 ? -3.882 -2.922 12.160 1.00 95.12 181 VAL A O 1
ATOM 1481 N N . SER A 1 182 ? -1.816 -2.367 11.533 1.00 95.12 182 SER A N 1
ATOM 1482 C CA . SER A 1 182 ? -2.165 -2.237 10.117 1.00 95.12 182 SER A CA 1
ATOM 1483 C C . SER A 1 182 ? -0.950 -2.416 9.215 1.00 95.12 182 SER A C 1
ATOM 1485 O O . SER A 1 182 ? 0.176 -2.109 9.600 1.00 95.12 182 SER A O 1
ATOM 1487 N N . MET A 1 183 ? -1.212 -2.826 7.973 1.00 94.62 183 MET A N 1
ATOM 1488 C CA . MET A 1 183 ? -0.221 -2.909 6.900 1.00 94.62 183 MET A CA 1
ATOM 1489 C C . MET A 1 183 ? -0.375 -1.792 5.868 1.00 94.62 183 MET A C 1
ATOM 1491 O O . MET A 1 183 ? -1.493 -1.432 5.495 1.00 94.62 183 MET A O 1
ATOM 1495 N N . MET A 1 184 ? 0.760 -1.282 5.387 1.00 95.81 184 MET A N 1
ATOM 1496 C CA . MET A 1 184 ? 0.870 -0.383 4.239 1.00 95.81 184 MET A CA 1
ATOM 1497 C C . MET A 1 184 ? 1.752 -1.030 3.173 1.00 95.81 184 MET A C 1
ATOM 1499 O O . MET A 1 184 ? 2.957 -1.163 3.370 1.00 95.81 184 MET A O 1
ATOM 1503 N N . TYR A 1 185 ? 1.171 -1.398 2.036 1.00 97.69 185 TYR A N 1
ATOM 1504 C CA . TYR A 1 185 ? 1.914 -1.927 0.896 1.00 97.69 185 TYR A CA 1
ATOM 1505 C C . TYR A 1 185 ? 2.365 -0.782 -0.008 1.00 97.69 185 TYR A C 1
ATOM 1507 O O . TYR A 1 185 ? 1.539 0.029 -0.429 1.00 97.69 185 TYR A O 1
ATOM 1515 N N . ILE A 1 186 ? 3.655 -0.719 -0.330 1.00 96.88 186 ILE A N 1
ATOM 1516 C CA . ILE A 1 186 ? 4.236 0.293 -1.216 1.00 96.88 186 ILE A CA 1
ATOM 1517 C C . ILE A 1 186 ? 4.660 -0.421 -2.502 1.00 96.88 186 ILE A C 1
ATOM 1519 O O . ILE A 1 186 ? 5.594 -1.220 -2.532 1.00 96.88 186 ILE A O 1
ATOM 1523 N N . GLY A 1 187 ? 3.884 -0.192 -3.558 1.00 94.75 187 GLY A N 1
ATOM 1524 C CA . GLY A 1 187 ? 4.053 -0.845 -4.848 1.00 94.75 187 GLY A CA 1
ATOM 1525 C C . GLY A 1 187 ? 5.268 -0.334 -5.630 1.00 94.75 187 GLY A C 1
ATOM 1526 O O . GLY A 1 187 ? 5.551 0.870 -5.586 1.00 94.75 187 GLY A O 1
ATOM 1527 N N . PRO A 1 188 ? 5.923 -1.211 -6.417 1.00 94.69 188 PRO A N 1
ATOM 1528 C CA . PRO A 1 188 ? 6.967 -0.819 -7.349 1.00 94.69 188 PRO A CA 1
ATOM 1529 C C . PRO A 1 188 ? 6.373 0.025 -8.477 1.00 94.69 188 PRO A C 1
ATOM 1531 O O . PRO A 1 188 ? 5.154 0.174 -8.614 1.00 94.69 188 PRO A O 1
ATOM 1534 N N . SER A 1 189 ? 7.242 0.576 -9.317 1.00 91.38 189 SER A N 1
ATOM 1535 C CA . SER A 1 189 ? 6.816 1.390 -10.452 1.00 91.38 189 SER A CA 1
ATOM 1536 C C . SER A 1 189 ? 6.982 0.682 -11.792 1.00 91.38 189 SER A C 1
ATOM 1538 O O . SER A 1 189 ? 7.860 -0.157 -11.978 1.00 91.38 189 SER A O 1
ATOM 1540 N N . LEU A 1 190 ? 6.173 1.097 -12.767 1.00 92.56 190 LEU A N 1
ATOM 1541 C CA . LEU A 1 190 ? 6.362 0.719 -14.167 1.00 92.56 190 LEU A CA 1
ATOM 1542 C C . LEU A 1 190 ? 7.540 1.450 -14.825 1.00 92.56 190 LEU A C 1
ATOM 1544 O O . LEU A 1 190 ? 7.982 1.048 -15.896 1.00 92.56 190 LEU A O 1
ATOM 1548 N N . THR A 1 191 ? 8.026 2.545 -14.237 1.00 85.88 191 THR A N 1
ATOM 1549 C CA . THR A 1 191 ? 9.193 3.241 -14.780 1.00 85.88 191 THR A CA 1
ATOM 1550 C C . THR A 1 191 ? 10.470 2.519 -14.372 1.00 85.88 191 THR A C 1
ATOM 1552 O O . THR A 1 191 ? 10.548 1.895 -13.319 1.00 85.88 191 THR A O 1
ATOM 1555 N N . THR A 1 192 ? 11.494 2.623 -15.210 1.00 84.31 192 THR A N 1
ATOM 1556 C CA . THR A 1 192 ? 12.823 2.084 -14.913 1.00 84.31 192 THR A CA 1
ATOM 1557 C C . THR A 1 192 ? 13.641 3.004 -14.017 1.00 84.31 192 THR A C 1
ATOM 1559 O O . THR A 1 192 ? 14.770 2.668 -13.679 1.00 84.31 192 THR A O 1
ATOM 1562 N N . GLU A 1 193 ? 13.133 4.189 -13.679 1.00 75.75 193 GLU A N 1
ATOM 1563 C CA . GLU A 1 193 ? 13.824 5.150 -12.821 1.00 75.75 193 GLU A CA 1
ATOM 1564 C C . GLU A 1 193 ? 13.723 4.712 -11.347 1.00 75.75 193 GLU A C 1
ATOM 1566 O O . GLU A 1 193 ? 12.615 4.631 -10.819 1.00 75.75 193 GLU A O 1
ATOM 1571 N N . SER A 1 194 ? 14.810 4.432 -10.625 1.00 78.31 194 SER A N 1
ATOM 1572 C CA . SER A 1 194 ? 16.237 4.662 -10.923 1.00 78.31 194 SER A CA 1
ATOM 1573 C C . SER A 1 194 ? 17.024 3.344 -11.056 1.00 78.31 194 SER A C 1
ATOM 1575 O O . SER A 1 194 ? 17.624 2.877 -10.093 1.00 78.31 194 SER A O 1
ATOM 1577 N N . PHE A 1 195 ? 17.084 2.773 -12.263 1.00 87.00 195 PHE A N 1
ATOM 1578 C CA . PHE A 1 195 ? 17.740 1.497 -12.613 1.00 87.00 195 PHE A CA 1
ATOM 1579 C C . PHE A 1 195 ? 17.029 0.221 -12.127 1.00 87.00 195 PHE A C 1
ATOM 1581 O O . PHE A 1 195 ? 17.678 -0.762 -11.767 1.00 87.00 195 PHE A O 1
ATOM 1588 N N . LEU A 1 196 ? 15.697 0.214 -12.168 1.00 87.00 196 LEU A N 1
ATOM 1589 C CA . LEU A 1 196 ? 14.866 -0.945 -11.826 1.00 87.00 196 LEU A CA 1
ATOM 1590 C C . LEU A 1 196 ? 14.207 -1.553 -13.074 1.00 87.00 196 LEU A C 1
ATOM 1592 O O . LEU A 1 196 ? 14.053 -0.893 -14.104 1.00 87.00 196 LEU A O 1
ATOM 1596 N N . ASN A 1 197 ? 13.796 -2.820 -12.980 1.00 92.00 197 ASN A N 1
ATOM 1597 C CA . ASN A 1 197 ? 12.862 -3.388 -13.954 1.00 92.00 197 ASN A CA 1
ATOM 1598 C C . ASN A 1 197 ? 11.471 -2.758 -13.750 1.00 92.00 197 ASN A C 1
ATOM 1600 O O . ASN A 1 197 ? 11.072 -2.574 -12.600 1.00 92.00 197 ASN A O 1
ATOM 1604 N N . PRO A 1 198 ? 10.696 -2.490 -14.820 1.00 95.75 198 PRO A N 1
ATOM 1605 C CA . PRO A 1 198 ? 9.285 -2.146 -14.695 1.00 95.75 198 PRO A CA 1
ATOM 1606 C C . PRO A 1 198 ? 8.544 -3.236 -13.935 1.00 95.75 198 PRO A C 1
ATOM 1608 O O . PRO A 1 198 ? 8.630 -4.404 -14.312 1.00 95.75 198 PRO A O 1
ATOM 1611 N N . GLY A 1 199 ? 7.801 -2.861 -12.901 1.00 94.75 199 GLY A N 1
ATOM 1612 C CA . GLY A 1 199 ? 7.054 -3.791 -12.070 1.00 94.75 199 GLY A CA 1
ATOM 1613 C C . GLY A 1 199 ? 5.623 -3.336 -11.824 1.00 94.75 199 GLY A C 1
ATOM 1614 O O . GLY A 1 199 ? 5.331 -2.142 -11.760 1.00 94.75 199 GLY A O 1
ATOM 1615 N N . TYR A 1 200 ? 4.720 -4.296 -11.660 1.00 94.19 200 TYR A N 1
ATOM 1616 C CA . TYR A 1 200 ? 3.387 -4.061 -1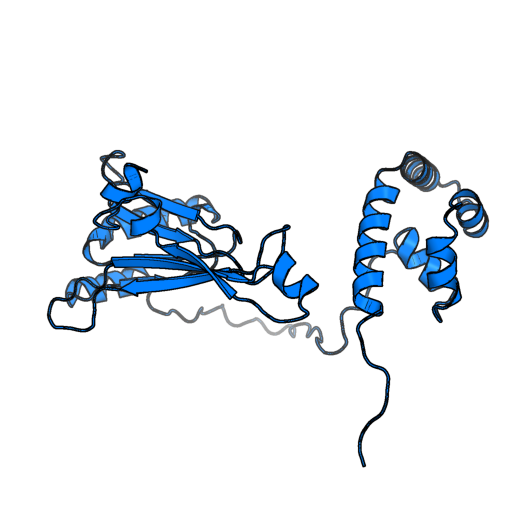1.116 1.00 94.19 200 TYR A CA 1
ATOM 1617 C C . TYR A 1 200 ? 3.025 -5.146 -10.103 1.00 94.19 200 TYR A C 1
ATOM 1619 O O . TYR A 1 200 ? 3.584 -6.244 -10.100 1.00 94.19 200 TYR A O 1
ATOM 1627 N N . ARG A 1 201 ? 2.070 -4.828 -9.228 1.00 97.38 201 ARG A N 1
ATOM 1628 C CA . ARG A 1 201 ? 1.599 -5.728 -8.175 1.00 97.38 201 ARG A CA 1
ATOM 1629 C C . ARG A 1 201 ? 0.162 -6.148 -8.413 1.00 97.38 201 ARG A C 1
ATOM 1631 O O . ARG A 1 201 ? -0.670 -5.333 -8.802 1.00 97.38 201 ARG A O 1
ATOM 1638 N N . VAL A 1 202 ? -0.125 -7.410 -8.122 1.00 97.50 202 VAL A N 1
ATOM 1639 C CA . VAL A 1 202 ? -1.484 -7.949 -8.073 1.00 97.50 202 VAL A CA 1
ATOM 1640 C C . VAL A 1 202 ? -1.738 -8.460 -6.662 1.00 97.50 202 VAL A C 1
ATOM 1642 O O . VAL A 1 202 ? -0.979 -9.287 -6.158 1.00 97.50 202 VAL A O 1
ATOM 1645 N N . PHE A 1 203 ? -2.798 -7.960 -6.032 1.00 97.94 203 PHE A N 1
ATOM 1646 C CA . PHE A 1 203 ? -3.234 -8.388 -4.706 1.00 97.94 203 PHE A CA 1
ATOM 1647 C C . PHE A 1 203 ? -4.355 -9.414 -4.828 1.00 97.94 203 PHE A C 1
ATOM 1649 O O . PHE A 1 203 ? -5.323 -9.201 -5.559 1.00 97.94 203 PHE A O 1
ATOM 1656 N N . SER A 1 204 ? -4.232 -10.501 -4.077 1.00 97.75 204 SER A N 1
ATOM 1657 C CA . SER A 1 204 ? -5.329 -11.418 -3.797 1.00 97.75 204 SER A CA 1
ATOM 1658 C C . SER A 1 204 ? -5.992 -10.948 -2.512 1.00 97.75 204 SER A C 1
ATOM 1660 O O . SER A 1 204 ? -5.346 -10.890 -1.469 1.00 97.75 204 SER A O 1
ATOM 1662 N N . ILE A 1 205 ? -7.262 -10.577 -2.592 1.00 97.44 205 ILE A N 1
ATOM 1663 C CA . ILE A 1 205 ? -8.035 -10.024 -1.478 1.00 97.44 205 ILE A CA 1
ATOM 1664 C C . ILE A 1 205 ? -9.149 -11.008 -1.134 1.00 97.44 205 ILE A C 1
ATOM 1666 O O . ILE A 1 205 ? -9.664 -11.693 -2.022 1.00 97.44 205 ILE A O 1
ATOM 1670 N N . ASP A 1 206 ? -9.499 -11.083 0.147 1.00 97.69 206 ASP A N 1
ATOM 1671 C CA . ASP A 1 206 ? -10.640 -11.861 0.607 1.00 97.69 206 ASP A CA 1
ATOM 1672 C C . ASP A 1 206 ? -11.925 -11.442 -0.126 1.00 97.69 206 ASP A C 1
ATOM 1674 O O . ASP A 1 206 ? -12.202 -10.256 -0.310 1.00 97.69 206 ASP A O 1
ATOM 1678 N N . GLY A 1 207 ? -12.655 -12.433 -0.633 1.00 94.75 207 GLY A N 1
ATOM 1679 C CA . GLY A 1 207 ? -13.617 -12.254 -1.721 1.00 94.75 207 GLY A CA 1
ATOM 1680 C C . GLY A 1 207 ? -14.878 -11.481 -1.335 1.00 94.75 207 GLY A C 1
ATOM 1681 O O . GLY A 1 207 ? -15.093 -11.126 -0.183 1.00 94.75 207 GLY A O 1
ATOM 1682 N N . ASP A 1 208 ? -15.762 -11.253 -2.304 1.00 96.31 208 ASP A N 1
ATOM 1683 C CA . ASP A 1 208 ? -17.037 -10.581 -2.047 1.00 96.31 208 ASP A CA 1
ATOM 1684 C C . ASP A 1 208 ? -18.102 -11.576 -1.560 1.00 96.31 208 ASP A C 1
ATOM 1686 O O . ASP A 1 208 ? -18.745 -12.276 -2.346 1.00 96.31 208 ASP A O 1
ATOM 1690 N N . TYR A 1 209 ? -18.245 -11.685 -0.240 1.00 96.19 209 TYR A N 1
ATOM 1691 C CA . TYR A 1 209 ? -19.267 -12.498 0.412 1.00 96.19 209 TYR A CA 1
ATOM 1692 C C . TYR A 1 209 ? -19.658 -11.917 1.777 1.00 96.19 209 TYR A C 1
ATOM 1694 O O . TYR A 1 209 ? -18.938 -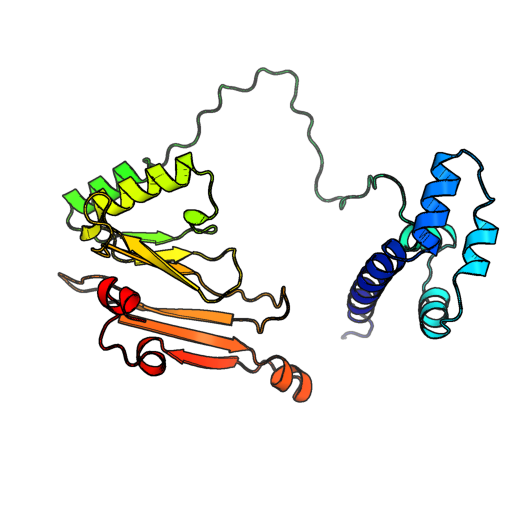11.122 2.380 1.00 96.19 209 TYR A O 1
ATOM 1702 N N . SER A 1 210 ? -20.815 -12.338 2.296 1.00 95.50 210 SER A N 1
ATOM 1703 C CA . SER A 1 210 ? -21.315 -11.884 3.599 1.00 95.50 210 SER A CA 1
ATOM 1704 C C . SER A 1 210 ? -20.338 -12.233 4.726 1.00 95.50 210 SER A C 1
ATOM 1706 O O . SER A 1 210 ? -20.117 -13.410 5.006 1.00 95.50 210 SER A O 1
ATOM 1708 N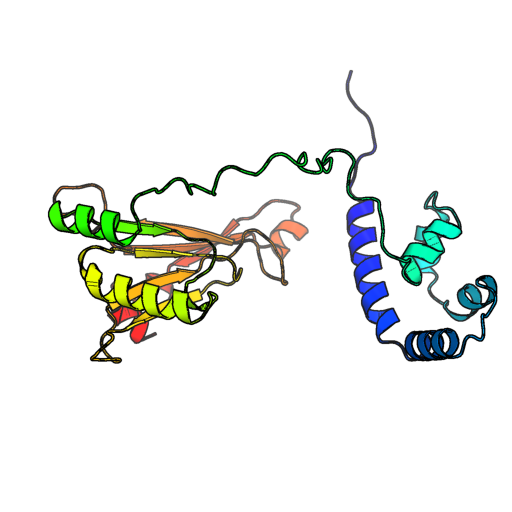 N . GLY A 1 211 ? -19.815 -11.216 5.414 1.00 93.88 211 GLY A N 1
ATOM 1709 C CA . GLY A 1 211 ? -18.822 -11.385 6.478 1.00 93.88 211 GLY A CA 1
ATOM 1710 C C . GLY A 1 211 ? -17.378 -11.497 5.981 1.00 93.88 211 GLY A C 1
ATOM 1711 O O . GLY A 1 211 ? -16.515 -11.892 6.763 1.00 93.88 211 GLY A O 1
ATOM 1712 N N . SER A 1 212 ? -17.116 -11.164 4.712 1.00 97.06 212 SER A N 1
ATOM 1713 C CA . SER A 1 212 ? -15.756 -11.058 4.187 1.00 97.06 212 SER A CA 1
ATOM 1714 C C . SER A 1 212 ? -14.922 -10.082 5.004 1.00 97.06 212 SER A C 1
ATOM 1716 O O . SER A 1 212 ? -15.382 -9.023 5.445 1.00 97.06 212 SER A O 1
ATOM 1718 N N . SER A 1 213 ? -13.668 -10.460 5.210 1.00 95.94 213 SER A N 1
ATOM 1719 C CA . SER A 1 213 ? -12.701 -9.632 5.907 1.00 95.94 213 SER A CA 1
ATOM 1720 C C . SER A 1 213 ? -12.171 -8.514 4.997 1.00 95.94 213 SER A C 1
ATOM 1722 O O . SER A 1 213 ? -11.739 -7.475 5.496 1.00 95.94 213 SER A O 1
ATOM 1724 N N . TYR A 1 214 ? -12.211 -8.720 3.674 1.00 97.19 214 TYR A N 1
ATOM 1725 C CA . TYR A 1 214 ? -11.536 -7.911 2.654 1.00 97.19 214 TYR A CA 1
ATOM 1726 C C . TYR A 1 214 ? -10.034 -7.689 2.927 1.00 97.19 214 TYR A C 1
ATOM 1728 O O . TYR A 1 214 ? -9.444 -6.729 2.431 1.00 97.19 214 TYR A O 1
ATOM 1736 N N . TRP A 1 215 ? -9.387 -8.556 3.712 1.00 96.56 215 TRP A N 1
ATOM 1737 C CA . TRP A 1 215 ? -7.944 -8.491 3.948 1.00 96.56 215 TRP A CA 1
ATOM 1738 C C . TRP A 1 215 ? -7.162 -8.959 2.722 1.00 96.56 215 TRP A C 1
ATOM 1740 O O . TRP A 1 215 ? -7.646 -9.741 1.902 1.00 96.56 215 TRP A O 1
ATOM 1750 N N . VAL A 1 216 ? -5.918 -8.500 2.609 1.00 97.69 216 VAL A N 1
ATOM 1751 C CA . VAL A 1 216 ? -4.973 -9.039 1.627 1.00 97.69 216 VAL A CA 1
ATOM 1752 C C . VAL A 1 216 ? -4.566 -10.452 2.054 1.00 97.69 216 VAL A C 1
ATOM 1754 O O . VAL A 1 216 ? -4.006 -10.638 3.130 1.00 97.69 216 VAL A O 1
ATOM 1757 N N . LEU A 1 217 ? -4.842 -11.437 1.202 1.00 97.25 217 LEU A N 1
ATOM 1758 C CA . LEU A 1 217 ? -4.527 -12.853 1.414 1.00 97.25 217 LEU A CA 1
ATOM 1759 C C . LEU A 1 217 ? -3.148 -13.239 0.875 1.00 97.25 217 LEU A C 1
ATOM 1761 O O . LEU A 1 217 ? -2.530 -14.169 1.381 1.00 97.25 217 LEU A O 1
ATOM 1765 N N . ASP A 1 218 ? -2.707 -12.578 -0.195 1.00 98.00 218 ASP A N 1
ATOM 1766 C CA . ASP A 1 218 ? -1.367 -12.684 -0.777 1.00 98.00 218 ASP A CA 1
ATOM 1767 C C . ASP A 1 218 ? -1.156 -11.528 -1.766 1.00 98.00 218 ASP A C 1
ATOM 1769 O O . ASP A 1 218 ? -2.115 -10.889 -2.213 1.00 98.00 218 ASP A O 1
ATOM 1773 N N . HIS A 1 219 ? 0.085 -11.286 -2.174 1.00 97.88 219 HIS A N 1
ATOM 1774 C CA . HIS A 1 219 ? 0.368 -10.455 -3.336 1.00 97.88 219 HIS A CA 1
ATOM 1775 C C . HIS A 1 219 ? 1.489 -11.034 -4.182 1.00 97.88 219 HIS A C 1
ATOM 1777 O O . HIS A 1 219 ? 2.454 -11.597 -3.672 1.00 97.88 219 HIS A O 1
ATOM 1783 N N . ARG A 1 220 ? 1.378 -10.835 -5.496 1.00 97.75 220 ARG A N 1
ATOM 1784 C CA . ARG A 1 220 ? 2.427 -11.168 -6.461 1.00 97.75 220 ARG A CA 1
ATOM 1785 C C . ARG A 1 220 ? 2.985 -9.913 -7.103 1.00 97.75 220 ARG A C 1
ATOM 1787 O O . ARG A 1 220 ? 2.231 -9.000 -7.455 1.00 97.75 220 ARG A O 1
ATOM 1794 N N . THR A 1 221 ? 4.296 -9.893 -7.270 1.00 98.25 221 THR A N 1
ATOM 1795 C CA . THR A 1 221 ? 5.005 -8.857 -8.018 1.00 98.25 221 THR A CA 1
ATOM 1796 C C . THR A 1 221 ? 5.391 -9.432 -9.367 1.00 98.25 221 THR A C 1
ATOM 1798 O O . THR A 1 221 ? 5.979 -10.509 -9.443 1.00 98.25 221 THR A O 1
ATOM 1801 N N . VAL A 1 222 ? 5.024 -8.731 -10.435 1.00 97.00 222 VAL A N 1
ATOM 1802 C CA . VAL A 1 222 ? 5.364 -9.096 -11.810 1.00 97.00 222 VAL A CA 1
ATOM 1803 C C . VAL A 1 222 ? 6.314 -8.042 -12.341 1.00 97.00 222 VAL A C 1
ATOM 1805 O O . VAL A 1 222 ? 6.001 -6.853 -12.270 1.00 97.00 222 VAL A O 1
ATOM 1808 N N . ILE A 1 223 ? 7.444 -8.469 -12.899 1.00 97.75 223 ILE A N 1
ATOM 1809 C CA . ILE A 1 223 ? 8.440 -7.572 -13.488 1.00 97.75 223 ILE A CA 1
ATOM 1810 C C . ILE A 1 223 ? 8.583 -7.824 -14.984 1.00 97.75 223 ILE A C 1
ATOM 1812 O O . ILE A 1 223 ? 8.474 -8.954 -15.461 1.00 97.75 223 ILE A O 1
ATOM 1816 N N . MET A 1 224 ? 8.869 -6.774 -15.744 1.00 96.06 224 MET A N 1
ATOM 1817 C CA . MET A 1 224 ? 9.359 -6.897 -17.110 1.00 96.06 224 MET A CA 1
ATOM 1818 C C . MET A 1 224 ? 10.869 -7.099 -17.057 1.00 96.06 224 MET A C 1
ATOM 1820 O O . MET A 1 224 ? 11.601 -6.188 -16.678 1.00 96.06 224 MET A O 1
ATOM 1824 N N . ASN A 1 225 ? 11.354 -8.278 -17.449 1.00 93.81 225 ASN A N 1
ATOM 1825 C CA . ASN A 1 225 ? 12.791 -8.531 -17.489 1.00 93.81 225 ASN A CA 1
ATOM 1826 C C . ASN A 1 225 ? 13.404 -7.720 -18.637 1.00 93.81 225 ASN A C 1
ATOM 1828 O O . ASN A 1 225 ? 13.324 -8.135 -19.797 1.00 93.81 225 ASN A O 1
ATOM 1832 N N . LEU A 1 226 ? 13.999 -6.566 -18.322 1.00 92.25 226 LEU A N 1
ATOM 1833 C CA . LEU A 1 226 ? 14.555 -5.653 -19.322 1.00 92.25 226 LEU A CA 1
ATOM 1834 C C . LEU A 1 226 ? 15.658 -6.312 -20.148 1.00 92.25 226 LEU A C 1
ATOM 1836 O O . LEU A 1 226 ? 15.698 -6.142 -21.362 1.00 92.25 226 LEU A O 1
ATOM 1840 N N . THR A 1 227 ? 16.540 -7.092 -19.518 1.00 91.38 227 THR A N 1
ATOM 1841 C CA . THR A 1 227 ? 17.644 -7.759 -20.219 1.00 91.38 227 THR A CA 1
ATOM 1842 C C . THR A 1 227 ? 17.121 -8.743 -21.258 1.00 91.38 227 THR A C 1
ATOM 1844 O O . THR A 1 227 ? 17.510 -8.664 -22.421 1.00 91.38 227 THR A O 1
ATOM 1847 N N . ALA A 1 228 ? 16.211 -9.636 -20.864 1.00 91.94 228 ALA A N 1
ATOM 1848 C CA . ALA A 1 228 ? 15.598 -10.579 -21.792 1.00 91.94 228 ALA A CA 1
ATOM 1849 C C . ALA A 1 228 ? 14.789 -9.841 -22.867 1.00 91.94 228 ALA A C 1
ATOM 1851 O O . ALA A 1 228 ? 14.920 -10.146 -24.050 1.00 91.94 228 ALA A O 1
ATOM 1852 N N . SER A 1 229 ? 14.013 -8.831 -22.468 1.00 92.44 229 SER A N 1
ATOM 1853 C CA . SER A 1 229 ? 13.161 -8.087 -23.395 1.00 92.44 229 SER A CA 1
ATOM 1854 C C . SER A 1 229 ? 13.971 -7.371 -24.478 1.00 92.44 229 SER A C 1
ATOM 1856 O O . SER A 1 229 ? 13.600 -7.410 -25.649 1.00 92.44 229 SER A O 1
ATOM 1858 N N . ASN A 1 230 ? 15.122 -6.799 -24.113 1.00 92.62 230 ASN A N 1
ATOM 1859 C CA . ASN A 1 230 ? 16.036 -6.138 -25.044 1.00 92.62 230 ASN A CA 1
ATOM 1860 C C . ASN A 1 230 ? 16.774 -7.133 -25.953 1.00 92.62 230 ASN A C 1
ATOM 1862 O O . ASN A 1 230 ? 16.958 -6.854 -27.133 1.00 92.62 230 ASN A O 1
ATOM 1866 N N . ILE A 1 231 ? 17.188 -8.296 -25.429 1.00 96.56 231 ILE A N 1
ATOM 1867 C CA . ILE A 1 231 ? 17.867 -9.337 -26.223 1.00 96.56 231 ILE A CA 1
ATOM 1868 C C . ILE A 1 231 ? 16.931 -9.914 -27.289 1.00 96.56 231 ILE A C 1
ATOM 1870 O O . ILE A 1 231 ? 17.343 -10.108 -28.431 1.00 96.56 231 ILE A O 1
ATOM 1874 N N . TYR A 1 232 ? 15.680 -10.196 -26.921 1.00 94.06 232 TYR A N 1
ATOM 1875 C CA . TYR A 1 232 ? 14.710 -10.838 -27.811 1.00 94.06 232 TYR A CA 1
ATOM 1876 C C . TYR A 1 232 ? 13.830 -9.847 -28.581 1.00 94.06 232 TYR A C 1
ATOM 1878 O O . TYR A 1 232 ? 13.029 -10.274 -29.409 1.00 94.06 232 TYR A O 1
ATOM 1886 N N . ASN A 1 233 ? 13.977 -8.542 -28.326 1.00 92.88 233 ASN A N 1
ATOM 1887 C CA . ASN A 1 233 ? 13.122 -7.482 -28.863 1.00 92.88 233 ASN A CA 1
ATOM 1888 C C . ASN A 1 233 ? 11.619 -7.781 -28.672 1.00 92.88 233 ASN A C 1
ATOM 1890 O O . ASN A 1 233 ? 10.809 -7.667 -29.593 1.00 92.88 233 ASN A O 1
ATOM 1894 N N . GLN A 1 234 ? 11.260 -8.229 -27.467 1.00 92.81 234 GLN A N 1
ATOM 1895 C CA . GLN A 1 234 ? 9.905 -8.630 -27.093 1.00 92.81 234 GLN A CA 1
ATOM 1896 C C . GLN A 1 234 ? 9.633 -8.238 -25.642 1.00 92.81 234 GLN A C 1
ATOM 1898 O O . GLN A 1 234 ? 10.479 -8.436 -24.784 1.00 92.81 234 GLN A O 1
ATOM 1903 N N . THR A 1 235 ? 8.437 -7.743 -25.329 1.00 92.69 235 THR A N 1
ATOM 1904 C CA . THR A 1 235 ? 8.028 -7.482 -23.941 1.00 92.69 235 THR A CA 1
ATOM 1905 C C . THR A 1 235 ? 7.829 -8.795 -23.181 1.00 92.69 235 THR A C 1
ATOM 1907 O O . THR A 1 235 ? 6.881 -9.532 -23.458 1.00 92.69 235 THR A O 1
ATOM 1910 N N . ILE A 1 236 ? 8.708 -9.089 -22.218 1.00 92.31 236 ILE A N 1
ATOM 1911 C CA . ILE A 1 236 ? 8.675 -10.327 -21.428 1.00 92.31 236 ILE A CA 1
ATOM 1912 C C . ILE A 1 236 ? 8.417 -9.987 -19.956 1.00 92.31 236 ILE A C 1
ATOM 1914 O O . ILE A 1 236 ? 9.322 -9.556 -19.238 1.00 92.31 236 ILE A O 1
ATOM 1918 N N . PHE A 1 237 ? 7.177 -10.209 -19.512 1.00 95.62 237 PHE A N 1
ATOM 1919 C CA . PHE A 1 237 ? 6.801 -10.166 -18.099 1.00 95.62 237 PHE A CA 1
ATOM 1920 C C . PHE A 1 237 ? 6.984 -11.536 -17.450 1.00 95.62 237 PHE A C 1
ATOM 1922 O O . PHE A 1 237 ? 6.604 -12.559 -18.021 1.00 95.62 237 PHE A O 1
ATOM 1929 N N . VAL A 1 238 ? 7.547 -11.542 -16.247 1.00 96.88 238 VAL A N 1
ATOM 1930 C CA . VAL A 1 238 ? 7.746 -12.732 -15.421 1.00 96.88 238 VAL A CA 1
ATOM 1931 C C . VAL A 1 238 ? 7.260 -12.453 -14.005 1.00 96.88 238 VAL A C 1
ATOM 1933 O O . VAL A 1 238 ? 7.400 -11.337 -13.504 1.00 96.88 238 VAL A O 1
ATOM 1936 N N . ASP A 1 239 ? 6.682 -13.465 -13.363 1.00 96.69 239 ASP A N 1
ATOM 1937 C CA . ASP A 1 239 ? 6.421 -13.407 -11.927 1.00 96.69 239 ASP A CA 1
ATOM 1938 C C . ASP A 1 239 ? 7.757 -13.355 -11.185 1.00 96.69 239 ASP A C 1
ATOM 1940 O O . ASP A 1 239 ? 8.599 -14.237 -11.354 1.00 96.69 239 ASP A O 1
ATOM 1944 N N . GLU A 1 240 ? 7.957 -12.308 -10.389 1.00 97.38 240 GLU A N 1
ATOM 1945 C CA . GLU A 1 240 ? 9.145 -12.163 -9.553 1.00 97.38 240 GLU A CA 1
ATOM 1946 C C . GLU A 1 240 ? 8.988 -12.992 -8.280 1.00 97.38 240 GLU A C 1
ATOM 1948 O O . GLU A 1 240 ? 9.829 -13.839 -7.984 1.00 97.38 240 GLU A O 1
ATOM 1953 N N . TYR A 1 241 ? 7.885 -12.790 -7.551 1.00 98.06 241 TYR A N 1
ATOM 1954 C CA . TYR A 1 241 ? 7.553 -13.578 -6.366 1.00 98.06 241 TYR A CA 1
ATOM 1955 C C . TYR A 1 241 ? 6.077 -13.448 -5.961 1.00 98.06 241 TYR A C 1
ATOM 1957 O O . TYR A 1 241 ? 5.371 -12.532 -6.390 1.00 98.06 241 TYR A O 1
ATOM 1965 N N . SER A 1 242 ? 5.633 -14.368 -5.097 1.00 97.94 242 SER A N 1
ATOM 1966 C CA . SER A 1 242 ? 4.457 -14.204 -4.228 1.00 97.94 242 SER A CA 1
ATOM 1967 C C . SER A 1 242 ? 4.931 -14.013 -2.791 1.00 97.94 242 SER A C 1
ATOM 1969 O O . SER A 1 242 ? 5.887 -14.681 -2.387 1.00 97.94 242 SER A O 1
ATOM 1971 N N . ALA A 1 243 ? 4.303 -13.123 -2.025 1.00 96.94 243 ALA A N 1
ATOM 1972 C CA . ALA A 1 243 ? 4.746 -12.800 -0.669 1.00 96.94 243 ALA A CA 1
ATOM 1973 C C . ALA A 1 243 ? 4.779 -14.042 0.224 1.00 96.94 243 ALA A C 1
ATOM 1975 O O . ALA A 1 243 ? 5.815 -14.357 0.811 1.00 96.94 243 ALA A O 1
ATOM 1976 N N . ARG A 1 244 ? 3.689 -14.819 0.236 1.00 96.88 244 ARG A N 1
ATOM 1977 C CA . ARG A 1 244 ? 3.623 -16.066 1.013 1.00 96.88 244 ARG A CA 1
ATOM 1978 C C . ARG A 1 244 ? 4.689 -17.068 0.607 1.00 96.88 244 ARG A C 1
ATOM 1980 O O . ARG A 1 244 ? 5.315 -17.679 1.467 1.00 96.88 244 ARG A O 1
ATOM 1987 N N . GLY A 1 245 ? 4.897 -17.240 -0.699 1.00 96.69 245 GLY A N 1
ATOM 1988 C CA . GLY A 1 245 ? 5.877 -18.188 -1.220 1.00 96.69 245 GLY A CA 1
ATOM 1989 C C . GLY A 1 245 ? 7.317 -17.791 -0.893 1.00 96.69 245 GLY A C 1
ATOM 1990 O O . GLY A 1 245 ? 8.108 -18.646 -0.503 1.00 96.69 245 GLY A O 1
ATOM 1991 N N . ALA A 1 246 ? 7.654 -16.506 -1.028 1.00 96.50 246 ALA A N 1
ATOM 1992 C CA . ALA A 1 246 ? 9.008 -16.004 -0.800 1.00 96.50 246 ALA A CA 1
ATOM 1993 C C . ALA A 1 246 ? 9.380 -15.954 0.685 1.00 96.50 246 ALA A C 1
ATOM 1995 O O . ALA A 1 246 ? 10.480 -16.363 1.051 1.00 96.50 246 ALA A O 1
ATOM 1996 N N . TYR A 1 247 ? 8.457 -15.492 1.530 1.00 95.62 247 TYR A N 1
ATOM 1997 C CA . TYR A 1 247 ? 8.692 -15.298 2.963 1.00 95.62 247 TYR A CA 1
ATOM 1998 C C . TYR A 1 247 ? 8.177 -16.456 3.829 1.00 95.62 247 TYR A C 1
ATOM 2000 O O . TYR A 1 247 ? 8.264 -16.395 5.049 1.00 95.62 247 TYR A O 1
ATOM 2008 N N . GLN A 1 248 ? 7.668 -17.530 3.214 1.00 95.62 248 GLN A N 1
ATOM 2009 C CA . GLN A 1 248 ? 7.122 -18.715 3.897 1.00 95.62 248 GLN A CA 1
ATOM 2010 C C . GLN A 1 248 ? 6.007 -18.378 4.902 1.00 95.62 248 GLN A C 1
ATOM 2012 O O . GLN A 1 248 ? 5.871 -19.020 5.941 1.00 95.62 248 GLN A O 1
ATOM 2017 N N . MET A 1 249 ? 5.193 -17.372 4.578 1.00 94.44 249 MET A N 1
ATOM 2018 C CA . MET A 1 249 ? 4.139 -16.871 5.456 1.00 94.44 249 MET A CA 1
ATOM 2019 C C . MET A 1 249 ? 2.816 -17.606 5.215 1.00 94.44 249 MET A C 1
ATOM 2021 O O . MET A 1 249 ? 2.380 -17.820 4.076 1.00 94.44 249 MET A O 1
ATOM 2025 N N . GLU A 1 250 ? 2.133 -17.966 6.302 1.00 93.38 250 GLU A N 1
ATOM 2026 C CA . GLU A 1 250 ? 0.787 -18.533 6.214 1.00 93.38 250 GLU A CA 1
ATOM 2027 C C . GLU A 1 250 ? -0.256 -17.453 5.905 1.00 93.38 250 GLU A C 1
ATOM 2029 O O . GLU A 1 250 ? -1.138 -17.688 5.082 1.00 93.38 250 GLU A O 1
ATOM 2034 N N . ASN A 1 251 ? -0.116 -16.269 6.503 1.00 94.19 251 ASN A N 1
ATOM 2035 C CA . ASN A 1 251 ? -1.010 -15.125 6.338 1.00 94.19 251 ASN A CA 1
ATOM 2036 C C . ASN A 1 251 ? -0.200 -13.830 6.179 1.00 94.19 251 ASN A C 1
ATOM 2038 O O . ASN A 1 251 ? 1.020 -13.837 6.308 1.00 94.19 251 ASN A O 1
ATOM 2042 N N . LEU A 1 252 ? -0.878 -12.729 5.848 1.00 95.62 252 LEU A N 1
ATOM 2043 C CA . LEU A 1 252 ? -0.277 -11.401 5.670 1.00 95.62 252 LEU A CA 1
ATOM 2044 C C . LEU A 1 252 ? -0.835 -10.403 6.697 1.00 95.62 252 LEU A C 1
ATOM 2046 O O . LEU A 1 252 ? -1.027 -9.219 6.393 1.00 95.62 252 LEU A O 1
ATOM 2050 N N . PHE A 1 253 ? -1.151 -10.868 7.909 1.00 94.19 253 PHE A N 1
ATOM 2051 C CA . PHE A 1 253 ? -1.561 -9.969 8.980 1.00 94.19 253 PHE A CA 1
ATOM 2052 C C . PHE A 1 253 ? -0.378 -9.093 9.413 1.00 94.19 253 PHE A C 1
ATOM 2054 O O . PHE A 1 253 ? 0.780 -9.423 9.149 1.00 94.19 253 PHE A O 1
ATOM 2061 N N . PRO A 1 254 ? -0.625 -7.971 10.112 1.00 93.75 254 PRO A N 1
ATOM 2062 C CA . PRO A 1 254 ? 0.444 -7.067 10.515 1.00 93.75 254 PRO A CA 1
ATOM 2063 C C . PRO A 1 254 ? 1.471 -7.750 11.430 1.00 93.75 254 PRO A C 1
ATOM 2065 O O . PRO A 1 254 ? 2.645 -7.401 11.398 1.00 93.75 254 PRO A O 1
ATOM 2068 N N . ALA A 1 255 ? 1.033 -8.744 12.211 1.00 93.69 255 ALA A N 1
ATOM 2069 C CA . ALA A 1 255 ? 1.902 -9.570 13.044 1.00 93.69 255 ALA A CA 1
ATOM 2070 C C . ALA A 1 255 ? 2.833 -10.471 12.225 1.00 93.69 255 ALA A C 1
ATOM 2072 O O . ALA A 1 255 ? 4.002 -10.576 12.568 1.00 93.69 255 ALA A O 1
ATOM 2073 N N . ASP A 1 256 ? 2.355 -11.054 11.124 1.00 93.81 256 ASP A N 1
ATOM 2074 C CA . ASP A 1 256 ? 3.193 -11.908 10.281 1.00 93.81 256 ASP A CA 1
ATOM 2075 C C . ASP A 1 256 ? 4.314 -11.083 9.626 1.00 93.81 256 ASP A C 1
ATOM 2077 O O . ASP A 1 256 ? 5.462 -11.509 9.580 1.00 93.81 256 ASP A O 1
ATOM 2081 N N . TRP A 1 257 ? 4.001 -9.867 9.163 1.00 92.62 257 TRP A N 1
ATOM 2082 C CA . TRP A 1 257 ? 4.985 -8.952 8.568 1.00 92.62 257 TRP A CA 1
ATOM 2083 C C . TRP A 1 257 ? 5.981 -8.357 9.567 1.00 92.62 257 TRP A C 1
ATOM 2085 O O . TRP A 1 257 ? 7.049 -7.913 9.158 1.00 92.62 257 TRP A O 1
ATOM 2095 N N . ASN A 1 258 ? 5.640 -8.309 10.856 1.00 91.56 258 ASN A N 1
ATOM 2096 C CA . ASN A 1 258 ? 6.551 -7.850 11.906 1.00 91.56 258 ASN A CA 1
ATOM 2097 C C . ASN A 1 258 ? 7.727 -8.820 12.123 1.00 91.56 258 ASN A C 1
ATOM 2099 O O . ASN A 1 258 ? 8.781 -8.399 12.597 1.00 91.56 258 ASN A O 1
ATOM 2103 N N . ASP A 1 259 ? 7.540 -10.097 11.786 1.00 87.38 259 ASP A N 1
ATOM 2104 C CA . ASP A 1 259 ? 8.498 -11.169 12.062 1.00 87.38 259 ASP A CA 1
ATOM 2105 C C . ASP A 1 259 ? 9.423 -11.490 10.866 1.00 87.38 259 ASP A C 1
ATOM 2107 O O . ASP A 1 259 ? 10.283 -12.369 10.978 1.00 87.38 259 ASP A O 1
ATOM 2111 N N . VAL A 1 260 ? 9.258 -10.776 9.742 1.00 84.94 260 VAL A N 1
ATOM 2112 C CA . VAL A 1 260 ? 10.095 -10.852 8.524 1.00 84.94 260 VAL A CA 1
ATOM 2113 C C . VAL A 1 260 ? 11.314 -9.939 8.643 1.00 84.94 260 VAL A C 1
ATOM 2115 O O . VAL A 1 260 ? 12.433 -10.421 8.349 1.00 84.94 260 VAL A O 1
#